Protein 4WK5 (pdb70)

Structure (mmCIF, N/CA/C/O backbone):
data_4WK5
#
_entry.id   4WK5
#
_cell.length_a   71.223
_cell.length_b   118.458
_cell.length_c   79.685
_cell.angle_alpha   90.000
_cell.angle_beta   90.000
_cell.angle_gamma   90.000
#
_symmetry.space_group_name_H-M   'C 2 2 21'
#
loop_
_entity.id
_entity.type
_entity.pdbx_description
1 polymer Geranyltranstransferase
2 water water
#
loop_
_atom_site.group_PDB
_atom_site.id
_atom_site.type_symbol
_atom_site.label_atom_id
_atom_site.label_alt_id
_atom_site.label_comp_id
_atom_site.label_asym_id
_atom_site.label_entity_id
_atom_site.label_seq_id
_atom_site.pdbx_PDB_ins_code
_atom_site.Cartn_x
_atom_site.Cartn_y
_atom_site.Cartn_z
_atom_site.occ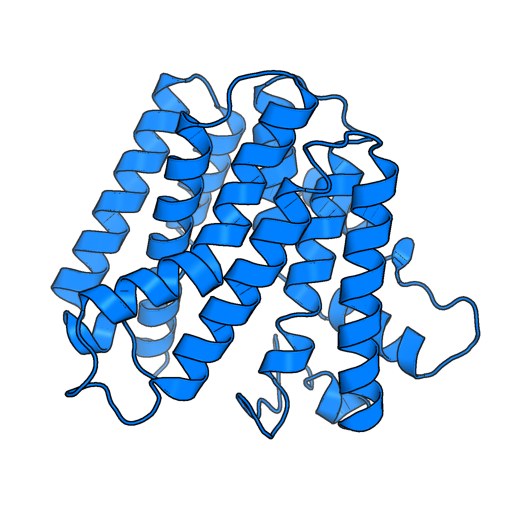upancy
_atom_site.B_iso_or_equiv
_atom_site.auth_seq_id
_atom_site.auth_comp_id
_atom_site.auth_asym_id
_atom_site.auth_atom_id
_atom_site.pdbx_PDB_model_num
ATOM 1 N N . SER A 1 22 ? 13.762 21.177 18.767 1.00 52.08 0 SER A N 1
ATOM 2 C CA . SER A 1 22 ? 12.872 20.188 18.171 1.00 51.22 0 SER A CA 1
ATOM 3 C C . SER A 1 22 ? 13.647 18.956 17.718 1.00 41.54 0 SER A C 1
ATOM 4 O O . SER A 1 22 ? 13.086 17.866 17.623 1.00 35.54 0 SER A O 1
ATOM 7 N N . MET A 1 23 ? 14.939 19.128 17.449 1.00 38.06 1 MET A N 1
ATOM 8 C CA . MET A 1 23 ? 15.787 17.995 17.087 1.00 38.63 1 MET A CA 1
ATOM 9 C C . MET A 1 23 ? 16.027 17.083 18.286 1.00 32.62 1 MET A C 1
ATOM 10 O O . MET A 1 23 ? 15.976 15.859 18.159 1.00 33.10 1 MET A O 1
ATOM 15 N N . LYS A 1 24 ? 16.296 17.683 19.446 1.00 30.82 2 LYS A N 1
ATOM 16 C CA . LYS A 1 24 ? 16.433 16.917 20.680 1.00 30.08 2 LYS A CA 1
ATOM 17 C C . LYS A 1 24 ? 15.145 16.162 20.970 1.00 26.50 2 LYS A C 1
ATOM 18 O O . LYS A 1 24 ? 15.178 15.013 21.422 1.00 26.39 2 LYS A O 1
ATOM 24 N N . LYS A 1 25 ? 14.007 16.804 20.717 1.00 23.95 3 LYS A N 1
ATOM 25 C CA . LYS A 1 25 ? 12.731 16.137 21.000 1.00 24.89 3 LYS A CA 1
ATOM 26 C C . LYS A 1 25 ? 12.529 14.952 20.061 1.00 25.72 3 LYS A C 1
ATOM 27 O O . LYS A 1 25 ? 12.035 13.896 20.471 1.00 22.47 3 LYS A O 1
ATOM 33 N N . GLU A 1 26 ? 12.921 15.109 18.800 1.00 25.91 4 GLU A N 1
ATOM 34 C CA . GLU A 1 26 ? 12.807 14.002 17.864 1.00 30.91 4 GLU A CA 1
ATOM 35 C C . GLU A 1 26 ? 13.674 12.824 18.326 1.00 27.66 4 GLU A C 1
ATOM 36 O O . GLU A 1 26 ? 13.251 11.676 18.235 1.00 25.27 4 GLU A O 1
ATOM 42 N N . THR A 1 27 ? 14.856 13.117 18.864 1.00 25.03 5 THR A N 1
ATOM 43 C CA . THR A 1 27 ? 15.729 12.080 19.408 1.00 24.23 5 THR A CA 1
ATOM 44 C C . THR A 1 27 ? 15.044 11.333 20.550 1.00 23.38 5 THR A C 1
ATOM 45 O O . THR A 1 27 ? 15.074 10.094 20.609 1.00 26.00 5 THR A O 1
ATOM 49 N N . ILE A 1 28 ? 14.386 12.089 21.423 1.00 21.51 6 ILE A N 1
ATOM 50 C CA . ILE A 1 28 ? 13.637 11.497 22.534 1.00 19.14 6 ILE A CA 1
ATOM 51 C C . ILE A 1 28 ? 12.484 10.632 22.013 1.00 20.34 6 ILE A C 1
ATOM 52 O O . ILE A 1 28 ? 12.307 9.500 22.465 1.00 20.00 6 ILE A O 1
ATOM 57 N N . GLU A 1 29 ? 11.710 11.143 21.061 1.00 20.85 7 GLU A N 1
ATOM 58 C CA . GLU A 1 29 ? 10.559 10.391 20.553 1.00 22.91 7 GLU A CA 1
ATOM 59 C C . GLU A 1 29 ? 10.978 9.100 19.863 1.00 23.56 7 GLU A C 1
ATOM 60 O O . GLU A 1 29 ? 10.314 8.063 19.997 1.00 21.46 7 GLU A O 1
ATOM 66 N N . ARG A 1 30 ? 12.065 9.177 19.102 1.00 22.68 8 ARG A N 1
ATOM 67 C CA . ARG A 1 30 ? 12.615 8.017 18.411 1.00 22.01 8 ARG A CA 1
ATOM 68 C C . ARG A 1 30 ? 13.019 6.923 19.387 1.00 22.53 8 ARG A C 1
ATOM 69 O O . ARG A 1 30 ? 12.654 5.751 19.223 1.00 22.30 8 ARG A O 1
ATOM 77 N N . ARG A 1 31 ? 13.777 7.301 20.411 1.00 20.45 9 ARG A N 1
ATOM 78 C CA . ARG A 1 31 ? 14.251 6.297 21.344 1.00 22.36 9 ARG A CA 1
ATOM 79 C C . ARG A 1 31 ? 13.103 5.725 22.178 1.00 22.89 9 ARG A C 1
ATOM 80 O O . ARG A 1 31 ? 13.043 4.514 22.404 1.00 22.73 9 ARG A O 1
ATOM 88 N N . ILE A 1 32 ? 12.182 6.574 22.630 1.00 20.00 10 ILE A N 1
ATOM 89 C CA . ILE A 1 32 ? 11.150 6.058 23.521 1.00 19.27 10 ILE A CA 1
ATOM 90 C C . ILE A 1 32 ? 10.188 5.130 22.744 1.00 21.28 10 ILE A C 1
ATOM 91 O O . ILE A 1 32 ? 9.706 4.143 23.304 1.00 20.11 10 ILE A O 1
ATOM 96 N N A GLU A 1 33 ? 9.937 5.406 21.467 0.55 19.44 11 GLU A N 1
ATOM 97 N N B GLU A 1 33 ? 9.934 5.415 21.467 0.45 19.37 11 GLU A N 1
ATOM 98 C CA A GLU A 1 33 ? 9.062 4.513 20.711 0.55 18.76 11 GLU A CA 1
ATOM 99 C CA B GLU A 1 33 ? 9.070 4.531 20.683 0.45 19.26 11 GLU A CA 1
ATOM 100 C C A GLU A 1 33 ? 9.731 3.169 20.431 0.55 21.94 11 GLU A C 1
ATOM 101 C C B GLU A 1 33 ? 9.734 3.173 20.468 0.45 21.79 11 GLU A C 1
ATOM 102 O O A GLU A 1 33 ? 9.054 2.144 20.329 0.55 23.66 11 GLU A O 1
ATOM 103 O O B GLU A 1 33 ? 9.060 2.142 20.464 0.45 23.35 11 GLU A O 1
ATOM 114 N N . GLU A 1 34 ? 11.053 3.173 20.304 1.00 20.39 12 GLU A N 1
ATOM 115 C CA . GLU A 1 34 ? 11.792 1.920 20.147 1.00 23.89 12 GLU A CA 1
ATOM 116 C C . GLU A 1 34 ? 11.602 1.026 21.370 1.00 22.50 12 GLU A C 1
ATOM 117 O O . GLU A 1 34 ? 11.408 -0.197 21.242 1.00 23.07 12 GLU A O 1
ATOM 123 N N . LEU A 1 35 ? 11.640 1.637 22.551 1.00 21.31 13 LEU A N 1
ATOM 124 C CA . LEU A 1 35 ? 11.569 0.876 23.801 1.00 22.10 13 LEU A CA 1
ATOM 125 C C . LEU A 1 35 ? 10.180 0.318 24.083 1.00 23.39 13 LEU A C 1
ATOM 126 O O . LEU A 1 35 ? 10.053 -0.732 24.724 1.00 26.25 13 LEU A O 1
ATOM 131 N N . VAL A 1 36 ? 9.133 1.001 23.631 1.00 19.21 14 VAL A N 1
ATOM 132 C CA . VAL A 1 36 ? 7.778 0.518 23.924 1.00 19.12 14 VAL A CA 1
ATOM 133 C C . VAL A 1 36 ? 7.081 -0.191 22.742 1.00 20.57 14 VAL A C 1
ATOM 134 O O . VAL A 1 36 ? 5.907 -0.585 22.850 1.00 19.14 14 VAL A O 1
ATOM 138 N N . LYS A 1 37 ? 7.789 -0.368 21.627 1.00 19.51 15 LYS A N 1
ATOM 139 C CA . LYS A 1 37 ? 7.301 -1.256 20.563 1.00 20.41 15 LYS A CA 1
ATOM 140 C C . LYS A 1 37 ? 7.063 -2.672 21.106 1.00 20.41 15 LYS A C 1
ATOM 141 O O . LYS A 1 37 ? 7.942 -3.270 21.741 1.00 21.49 15 LYS A O 1
ATOM 147 N N . PRO A 1 38 ? 5.854 -3.212 20.894 1.00 21.52 16 PRO A N 1
ATOM 148 C CA . PRO A 1 38 ? 5.547 -4.539 21.439 1.00 21.22 16 PRO A CA 1
ATOM 149 C C . PRO A 1 38 ? 6.480 -5.620 20.908 1.00 24.90 16 PRO A C 1
ATOM 150 O O . PRO A 1 38 ? 6.893 -5.567 19.746 1.00 25.07 16 PRO A O 1
ATOM 154 N N . HIS A 1 39 ? 6.815 -6.578 21.760 1.00 23.47 17 HIS A N 1
ATOM 155 C CA . HIS A 1 39 ? 7.673 -7.688 21.355 1.00 23.29 17 HIS A CA 1
ATOM 156 C C . HIS A 1 39 ? 7.009 -9.041 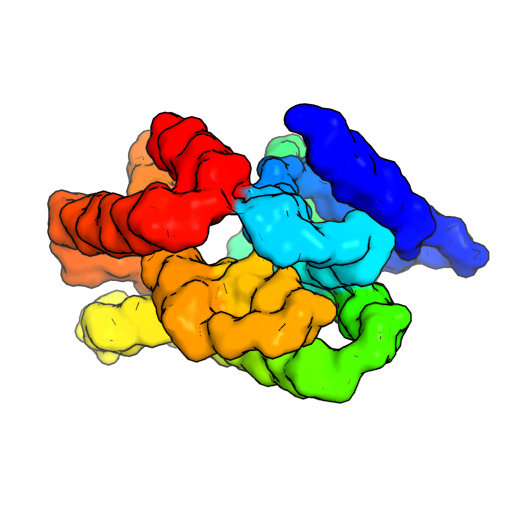21.555 1.00 24.41 17 HIS A C 1
ATOM 157 O O . HIS A 1 39 ? 7.439 -10.032 20.961 1.00 28.89 17 HIS A O 1
ATOM 164 N N . PHE A 1 40 ? 5.970 -9.085 22.381 1.00 21.57 18 PHE A N 1
ATOM 165 C CA . PHE A 1 40 ? 5.334 -10.340 22.750 1.00 24.86 18 PHE A CA 1
ATOM 166 C C . PHE A 1 40 ? 3.868 -10.383 22.384 1.00 26.90 18 PHE A C 1
ATOM 167 O O . PHE A 1 40 ? 3.135 -11.234 22.892 1.00 36.75 18 PHE A O 1
ATOM 175 N N . ASN A 1 41 ? 3.433 -9.454 21.539 1.00 25.35 19 ASN A N 1
ATOM 176 C CA . ASN A 1 41 ? 2.059 -9.469 21.053 1.00 42.97 19 ASN A CA 1
ATOM 177 C C . ASN A 1 41 ? 1.078 -9.412 22.219 1.00 38.98 19 ASN A C 1
ATOM 178 O O . ASN A 1 41 ? 0.130 -10.201 22.278 1.00 38.87 19 ASN A O 1
ATOM 183 N N . LEU A 1 42 ? 1.331 -8.523 23.175 1.00 19.18 20 LEU A N 1
ATOM 184 C CA . LEU A 1 42 ? 0.390 -8.353 24.277 1.00 14.86 20 LEU A CA 1
ATOM 185 C C . LEU A 1 42 ? -0.368 -7.059 24.167 1.00 17.16 20 LEU A C 1
ATOM 186 O O . LEU A 1 42 ? 0.198 -6.038 23.759 1.00 19.24 20 LEU A O 1
ATOM 191 N N . LEU A 1 43 ? -1.644 -7.086 24.547 1.00 20.34 21 LEU A N 1
ATOM 192 C CA . LEU A 1 43 ? -2.419 -5.855 24.635 1.00 19.59 21 LEU A CA 1
ATOM 193 C C . LEU A 1 43 ? -1.765 -4.877 25.586 1.00 18.90 21 LEU A C 1
ATOM 194 O O . LEU A 1 43 ? -1.797 -3.662 25.379 1.00 20.15 21 LEU A O 1
ATOM 199 N N . THR A 1 44 ? -1.168 -5.410 26.646 1.00 17.51 22 THR A N 1
ATOM 200 C CA . THR A 1 44 ? -0.571 -4.561 27.658 1.00 15.22 22 THR A CA 1
ATOM 201 C C . THR A 1 44 ? 0.602 -3.794 27.064 1.00 15.91 22 THR A C 1
ATOM 202 O O . THR A 1 44 ? 0.842 -2.637 27.425 1.00 15.86 22 THR A O 1
ATOM 206 N N . GLU A 1 45 ? 1.324 -4.434 26.146 1.00 15.99 23 GLU A N 1
ATOM 207 C CA . GLU A 1 45 ? 2.387 -3.747 25.428 1.00 17.68 23 GLU A CA 1
ATOM 208 C C . GLU A 1 45 ? 1.826 -2.660 24.532 1.00 16.10 23 GLU A C 1
ATOM 209 O O . GLU A 1 45 ? 2.391 -1.579 24.464 1.00 16.31 23 GLU A O 1
ATOM 215 N N . SER A 1 46 ? 0.733 -2.950 23.829 1.00 17.47 24 SER A N 1
ATOM 216 C CA . SER A 1 46 ? 0.086 -1.924 23.009 1.00 15.53 24 SER A CA 1
ATOM 217 C C . SER A 1 46 ? -0.381 -0.733 23.847 1.00 14.33 24 SER A C 1
ATOM 218 O O . SER A 1 46 ? -0.342 0.416 23.385 1.00 14.87 24 SER A O 1
ATOM 221 N N . ALA A 1 47 ? -0.812 -1.014 25.075 1.00 15.80 25 ALA A N 1
ATOM 222 C CA . ALA A 1 47 ? -1.266 0.034 25.983 1.00 16.31 25 ALA A CA 1
ATOM 223 C C . ALA A 1 47 ? -0.099 0.895 26.460 1.00 15.52 25 ALA A C 1
ATOM 224 O O . ALA A 1 47 ? -0.237 2.114 26.605 1.00 16.30 25 ALA A O 1
ATOM 226 N N . MET A 1 48 ? 1.046 0.259 26.706 1.00 15.04 26 MET A N 1
ATOM 227 C CA . MET A 1 48 ? 2.266 0.993 27.043 1.00 16.07 26 MET A CA 1
ATOM 228 C C . MET A 1 48 ? 2.634 1.937 25.907 1.00 16.10 26 MET A C 1
ATOM 229 O O . MET A 1 48 ? 2.953 3.129 26.135 1.00 15.87 26 MET A O 1
ATOM 234 N N . GLN A 1 49 ? 2.602 1.409 24.682 1.00 15.44 27 GLN A N 1
ATOM 235 C CA . GLN A 1 49 ? 2.941 2.223 23.519 1.00 16.58 27 GLN A CA 1
ATOM 236 C C . GLN A 1 49 ? 1.950 3.356 23.353 1.00 16.24 27 GLN A C 1
ATOM 237 O O . GLN A 1 49 ? 2.329 4.498 23.069 1.00 17.98 27 GLN A O 1
ATOM 243 N N . TYR A 1 50 ? 0.679 3.043 23.566 1.00 18.34 28 TYR A N 1
ATOM 244 C CA . TYR A 1 50 ? -0.384 4.033 23.431 1.00 19.06 28 TYR A CA 1
ATOM 245 C C . TYR A 1 50 ? -0.137 5.232 24.329 1.00 16.44 28 TYR A C 1
ATOM 246 O O . TYR A 1 50 ? -0.207 6.384 23.879 1.00 17.22 28 TYR A O 1
ATOM 255 N N . SER A 1 51 ? 0.145 4.973 25.602 1.00 16.24 29 SER A N 1
ATOM 256 C CA . SER A 1 51 ? 0.316 6.072 26.539 1.00 18.49 29 SER A CA 1
ATOM 257 C C . SER A 1 51 ? 1.539 6.922 26.217 1.00 20.07 29 SER A C 1
ATOM 258 O O . SER A 1 51 ? 1.531 8.133 26.439 1.00 22.22 29 SER A O 1
ATOM 261 N N . VAL A 1 52 ? 2.575 6.309 25.668 1.00 16.55 30 VAL A N 1
ATOM 262 C CA . VAL A 1 52 ? 3.724 7.069 25.189 1.00 20.22 30 VAL A CA 1
ATOM 263 C C . VAL A 1 52 ? 3.392 7.897 23.934 1.00 23.19 30 VAL A C 1
ATOM 264 O O . VAL A 1 52 ? 3.766 9.079 23.831 1.00 21.50 30 VAL A O 1
ATOM 268 N N . THR A 1 53 ? 2.680 7.288 22.988 1.00 18.12 31 THR A N 1
ATOM 269 C CA . THR A 1 53 ? 2.423 7.931 21.696 1.00 16.88 31 THR A CA 1
ATOM 270 C C . THR A 1 53 ? 1.417 9.067 21.850 1.00 18.74 31 THR A C 1
ATOM 271 O O . THR A 1 53 ? 1.434 10.034 21.078 1.00 22.40 31 THR A O 1
ATOM 275 N N . ALA A 1 54 ? 0.549 8.964 22.852 1.00 19.87 32 ALA A N 1
ATOM 276 C CA . ALA A 1 54 ? -0.443 10.021 23.101 1.00 21.56 32 ALA A CA 1
ATOM 277 C C . ALA A 1 54 ? 0.258 11.344 23.422 1.00 31.57 32 ALA A C 1
ATOM 278 O O . ALA A 1 54 ? -0.328 12.429 23.316 1.00 31.39 32 ALA A O 1
ATOM 280 N N . GLY A 1 55 ? 1.522 11.241 23.813 1.00 27.36 33 GLY A N 1
ATOM 281 C CA . GLY A 1 55 ? 2.435 12.355 23.678 1.00 39.86 33 GLY A CA 1
ATOM 282 C C . GLY A 1 55 ? 2.604 13.138 24.950 1.00 38.32 33 GLY A C 1
ATOM 283 O O . GLY A 1 55 ? 2.183 12.710 26.016 1.00 37.03 33 GLY A O 1
ATOM 284 N N . GLY A 1 56 ? 3.230 14.298 24.818 1.00 41.33 34 GLY A N 1
ATOM 285 C CA . GLY A 1 56 ? 3.516 15.159 25.944 1.00 35.33 34 GLY A CA 1
ATOM 286 C C . GLY A 1 56 ? 4.527 16.182 25.478 1.00 25.32 34 GLY A C 1
ATOM 287 O O . GLY A 1 56 ? 5.096 16.059 24.389 1.00 26.15 34 GLY A O 1
ATOM 288 N N . LYS A 1 57 ? 4.754 17.197 26.295 1.00 27.28 35 LYS A N 1
ATOM 289 C CA . LYS A 1 57 ? 5.688 18.248 25.931 1.00 25.69 35 LYS A CA 1
ATOM 290 C C . LYS A 1 57 ? 7.134 17.803 26.087 1.00 21.16 35 LYS A C 1
ATOM 291 O O . LYS A 1 57 ? 8.048 18.486 25.604 1.00 23.16 35 LYS A O 1
ATOM 297 N N . ARG A 1 58 ? 7.326 16.671 26.768 1.00 19.49 36 ARG A N 1
ATOM 298 C CA . ARG A 1 58 ? 8.651 16.090 27.014 1.00 18.69 36 ARG A CA 1
ATOM 299 C C . ARG A 1 58 ? 9.601 17.040 27.737 1.00 20.16 36 ARG A C 1
ATOM 300 O O . ARG A 1 58 ? 10.802 17.004 27.507 1.00 18.86 36 ARG A O 1
ATOM 308 N N . ILE A 1 59 ? 9.078 17.871 28.633 1.00 19.54 37 ILE A N 1
ATOM 309 C CA . ILE A 1 59 ? 9.927 18.852 29.315 1.00 20.48 37 ILE A CA 1
ATOM 310 C C . ILE A 1 59 ? 11.050 18.196 30.127 1.00 19.98 37 ILE A C 1
ATOM 311 O O . ILE A 1 59 ? 12.198 18.636 30.091 1.00 19.74 37 ILE A O 1
ATOM 316 N N . ARG A 1 60 ? 10.730 17.119 30.833 1.00 19.99 38 ARG A N 1
ATOM 317 C CA . ARG A 1 60 ? 11.731 16.487 31.690 1.00 18.82 38 ARG A CA 1
ATOM 318 C C . ARG A 1 60 ? 12.886 15.867 30.899 1.00 19.06 38 ARG A C 1
ATOM 319 O O . ARG A 1 60 ? 14.046 16.136 31.214 1.00 19.37 38 ARG A O 1
ATOM 327 N N . PRO A 1 61 ? 12.594 15.037 29.870 1.00 17.61 39 PRO A N 1
ATOM 328 C CA . PRO A 1 61 ? 13.759 14.493 29.157 1.00 18.22 39 PRO A CA 1
ATOM 329 C C . PRO A 1 61 ? 14.530 15.576 28.402 1.00 20.56 39 PRO A C 1
ATOM 330 O O . PRO A 1 61 ? 15.754 15.483 28.271 1.00 19.52 39 PRO A O 1
ATOM 334 N N . LEU A 1 62 ? 13.827 16.590 27.907 1.00 18.36 40 LEU A N 1
ATOM 335 C CA . LEU A 1 62 ? 14.519 17.703 27.259 1.00 22.81 40 LEU A CA 1
ATOM 336 C C . LEU A 1 62 ? 15.455 18.408 28.235 1.00 23.19 40 LEU A C 1
ATOM 337 O O . LEU A 1 62 ? 16.551 18.804 27.856 1.00 21.61 40 LEU A O 1
ATOM 342 N N . LEU A 1 63 ? 15.032 18.554 29.488 1.00 20.09 41 LEU A N 1
ATOM 343 C CA . LEU A 1 63 ? 15.884 19.160 30.506 1.00 20.12 41 LEU A CA 1
ATOM 344 C C . LEU A 1 63 ? 17.134 18.315 30.768 1.00 20.71 41 LEU A C 1
ATOM 345 O O . LEU A 1 63 ? 18.238 18.854 30.877 1.00 21.75 41 LEU A O 1
ATOM 350 N N . VAL A 1 64 ? 16.975 16.996 30.848 1.00 21.16 42 VAL A N 1
ATOM 351 C CA . VAL A 1 64 ? 18.135 16.119 30.991 1.00 20.32 42 VAL A CA 1
ATOM 352 C C . VAL A 1 64 ? 19.127 16.343 29.835 1.00 22.30 42 VAL A C 1
ATOM 353 O O . VAL A 1 64 ? 20.336 16.481 30.058 1.00 22.40 42 VAL A O 1
ATOM 357 N N . LEU A 1 65 ? 18.617 16.407 28.607 1.00 21.48 43 LEU A N 1
ATOM 358 C CA . LEU A 1 65 ? 19.493 16.609 27.459 1.00 22.10 43 LEU A CA 1
ATOM 359 C C . LEU A 1 65 ? 20.152 17.983 27.447 1.00 25.94 43 LEU A C 1
ATOM 360 O O . LEU A 1 65 ? 21.318 18.100 27.072 1.00 27.20 43 LEU A O 1
ATOM 365 N N . THR A 1 66 ? 19.426 19.026 27.842 1.00 24.30 44 THR A N 1
ATOM 366 C CA . THR A 1 66 ? 20.017 20.361 27.774 1.00 22.60 44 THR A CA 1
ATOM 367 C C . THR A 1 66 ? 21.049 20.562 28.881 1.00 21.88 44 THR A C 1
ATOM 368 O O . THR A 1 66 ? 22.108 21.138 28.638 1.00 27.07 44 THR A O 1
ATOM 372 N N . VAL A 1 67 ? 20.754 20.076 30.087 1.00 23.21 45 VAL A N 1
ATOM 373 C CA . VAL A 1 67 ? 21.706 20.195 31.187 1.00 23.35 45 VAL A CA 1
ATOM 374 C C . VAL A 1 67 ? 22.957 19.382 30.857 1.00 24.58 45 VAL A C 1
ATOM 375 O O . VAL A 1 67 ? 24.093 19.844 31.030 1.00 25.31 45 VAL A O 1
ATOM 379 N N . GLY A 1 68 ? 22.748 18.161 30.373 1.00 27.04 46 GLY A N 1
ATOM 380 C CA . GLY A 1 68 ? 23.863 17.314 29.994 1.00 28.13 46 GLY A CA 1
ATOM 381 C C . GLY A 1 68 ? 24.717 17.909 28.892 1.00 29.12 46 GLY A C 1
ATOM 382 O O . GLY A 1 68 ? 25.947 17.818 28.928 1.00 30.17 46 GLY A O 1
ATOM 383 N N . GLU A 1 69 ? 24.081 18.527 27.905 1.00 26.30 47 GLU A N 1
ATOM 384 C CA . GLU A 1 69 ? 24.848 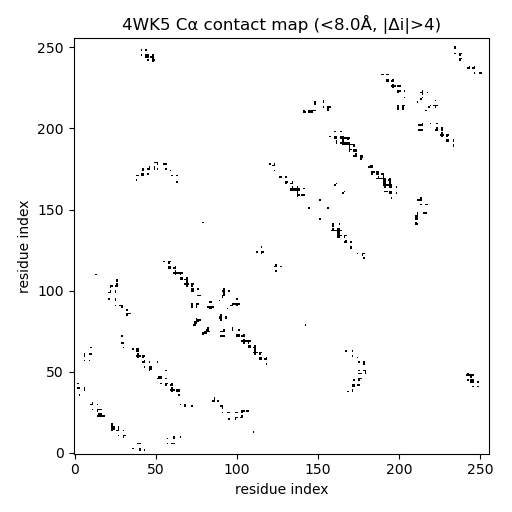19.139 26.829 1.00 29.00 47 GLU A CA 1
ATOM 385 C C . GLU A 1 69 ? 25.631 20.337 27.363 1.00 32.04 47 GLU A C 1
ATOM 386 O O . GLU A 1 69 ? 26.771 20.577 26.952 1.00 30.51 47 GLU A O 1
ATOM 392 N N . ASP A 1 70 ? 25.030 21.077 28.293 1.00 27.64 48 ASP A N 1
ATOM 393 C CA . ASP A 1 70 ? 25.699 22.236 28.881 1.00 30.27 48 ASP A CA 1
ATOM 394 C C . ASP A 1 70 ? 26.982 21.859 29.630 1.00 30.52 48 ASP A C 1
ATOM 395 O O . ASP A 1 70 ? 27.926 22.644 29.662 1.00 33.81 48 AS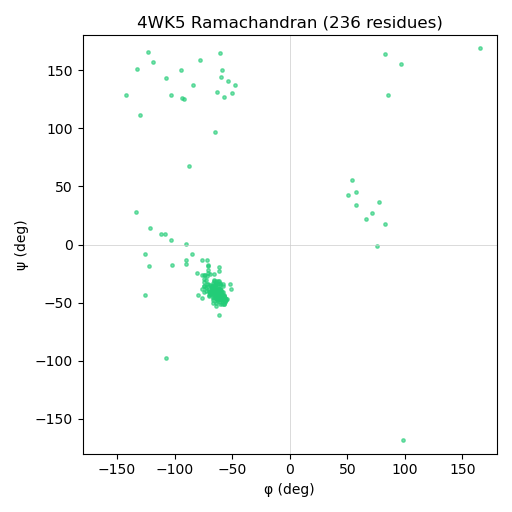P A O 1
ATOM 400 N N . ILE A 1 71 ? 27.036 20.668 30.223 1.00 27.25 49 ILE A N 1
ATOM 401 C CA . ILE A 1 71 ? 28.215 20.314 31.016 1.00 30.98 49 ILE A CA 1
ATOM 402 C C . ILE A 1 71 ? 29.086 19.253 30.340 1.00 34.41 49 ILE A C 1
ATOM 403 O O . ILE A 1 71 ? 30.018 18.725 30.949 1.00 33.83 49 ILE A O 1
ATOM 408 N N . GLY A 1 72 ? 28.778 18.952 29.082 1.00 36.48 50 GLY A N 1
ATOM 409 C CA . GLY A 1 72 ? 29.602 18.064 28.276 1.00 43.54 50 GLY A CA 1
ATOM 410 C C . GLY A 1 72 ? 29.457 16.580 28.544 1.00 42.99 50 GLY A C 1
ATOM 411 O O . GLY A 1 72 ? 30.434 15.833 28.485 1.00 45.03 50 GLY A O 1
ATOM 412 N N . VAL A 1 73 ? 28.239 16.136 28.831 1.00 33.13 51 VAL A N 1
ATOM 413 C CA . VAL A 1 73 ? 28.000 14.713 29.009 1.00 38.51 51 VAL A CA 1
ATOM 414 C C . VAL A 1 73 ? 27.782 14.050 27.653 1.00 42.20 51 VAL A C 1
ATOM 415 O O . VAL A 1 73 ? 27.103 14.591 26.774 1.00 36.97 51 VAL A O 1
ATOM 419 N N . GLU A 1 74 ? 28.404 12.887 27.500 1.00 50.40 52 GLU A N 1
ATOM 420 C CA . GLU A 1 74 ? 28.227 12.008 26.354 1.00 59.34 52 GLU A CA 1
ATOM 421 C C . GLU A 1 74 ? 26.750 11.757 26.073 1.00 58.50 52 GLU A C 1
ATOM 422 O O . GLU A 1 74 ? 26.000 11.396 26.978 1.00 57.03 52 GLU A O 1
ATOM 428 N N . GLU A 1 75 ? 26.346 11.934 24.819 1.00 54.91 53 GLU A N 1
ATOM 429 C CA . GLU A 1 75 ? 24.938 11.887 24.435 1.00 51.65 53 GLU A CA 1
ATOM 430 C C . GLU A 1 75 ? 24.217 10.572 24.770 1.00 47.23 53 GLU A C 1
ATOM 431 O O . GLU A 1 75 ? 23.074 10.599 25.222 1.00 37.80 53 GLU A O 1
ATOM 437 N N . GLU A 1 76 ? 24.884 9.436 24.568 1.00 44.14 54 GLU A N 1
ATOM 438 C CA . GLU A 1 76 ? 24.218 8.134 24.638 1.00 41.96 54 GLU A CA 1
ATOM 439 C C . GLU A 1 76 ? 23.672 7.801 26.024 1.00 43.91 54 GLU A C 1
ATOM 440 O O . GLU A 1 76 ? 22.504 7.426 26.164 1.00 39.37 54 GLU A O 1
ATOM 446 N N A ARG A 1 77 ? 24.502 7.937 27.051 0.49 44.43 55 ARG A N 1
ATOM 447 N N B ARG A 1 77 ? 24.522 7.930 27.039 0.51 44.47 55 ARG A N 1
ATOM 448 C CA A ARG A 1 77 ? 24.038 7.660 28.405 0.49 42.97 55 ARG A CA 1
ATOM 449 C CA B ARG A 1 77 ? 24.107 7.698 28.418 0.51 43.53 55 ARG A CA 1
ATOM 450 C C A ARG A 1 77 ? 23.085 8.753 28.883 0.49 38.19 55 ARG A C 1
ATOM 451 C C B ARG A 1 77 ? 23.072 8.736 28.842 0.51 38.29 55 ARG A C 1
ATOM 452 O O A ARG A 1 77 ? 22.262 8.525 29.768 0.49 33.99 55 ARG A O 1
ATOM 453 O O B ARG A 1 77 ? 22.186 8.453 29.646 0.51 34.21 55 ARG A O 1
ATOM 468 N N . LEU A 1 78 ? 23.192 9.937 28.291 1.00 33.83 56 LEU A N 1
ATOM 469 C CA . LEU A 1 78 ? 22.253 11.013 28.587 1.00 30.18 56 LEU A CA 1
ATOM 470 C C . LEU A 1 78 ? 20.864 10.648 28.041 1.00 26.17 56 LEU A C 1
ATOM 471 O O . LEU A 1 78 ? 19.843 10.839 28.713 1.00 25.51 56 LEU A O 1
ATOM 476 N N . VAL A 1 79 ? 20.832 10.121 26.819 1.00 24.88 57 VAL A N 1
ATOM 477 C CA . VAL A 1 79 ? 19.563 9.737 26.193 1.00 28.01 57 VAL A CA 1
ATOM 478 C C . VAL A 1 79 ? 18.855 8.666 27.020 1.00 27.31 57 VAL A C 1
ATOM 479 O O . VAL A 1 79 ? 17.643 8.744 27.233 1.00 24.61 57 VAL A O 1
ATOM 483 N N . ASP A 1 80 ? 19.619 7.688 27.507 1.00 29.76 58 ASP A N 1
ATOM 484 C CA . ASP A 1 80 ? 19.083 6.639 28.378 1.00 35.41 58 ASP A CA 1
ATOM 485 C C . ASP A 1 80 ? 18.386 7.192 29.615 1.00 26.89 58 ASP A C 1
ATOM 486 O O . ASP A 1 80 ? 17.268 6.767 29.940 1.00 27.04 58 ASP A O 1
ATOM 491 N N . VAL A 1 81 ? 19.044 8.136 30.291 1.00 25.31 59 VAL A N 1
ATOM 492 C CA . VAL A 1 81 ? 18.495 8.783 31.472 1.00 23.33 59 VAL A CA 1
ATOM 493 C C . VAL A 1 81 ? 17.252 9.579 31.099 1.00 22.43 59 VAL A C 1
ATOM 494 O O . VAL A 1 81 ? 16.232 9.496 31.790 1.00 19.16 59 VAL A O 1
ATOM 498 N N . ALA A 1 82 ? 17.337 10.354 30.012 1.00 19.40 60 ALA A N 1
ATOM 499 C CA . ALA A 1 82 ? 16.203 11.177 29.619 1.00 17.65 60 ALA A CA 1
ATOM 500 C C . ALA A 1 82 ? 14.968 10.328 29.331 1.00 19.95 60 ALA A C 1
ATOM 501 O O . ALA A 1 82 ? 13.885 10.642 29.804 1.00 19.30 60 ALA A O 1
ATOM 503 N N . VAL A 1 83 ? 15.130 9.256 28.562 1.00 21.15 61 VAL A N 1
ATOM 504 C CA . VAL A 1 83 ? 13.974 8.416 28.244 1.00 21.48 61 VAL A CA 1
ATOM 505 C C . VAL A 1 83 ? 13.456 7.692 29.480 1.00 21.45 61 VAL A C 1
ATOM 506 O O . VAL A 1 83 ? 12.241 7.564 29.650 1.00 20.20 61 VAL A O 1
ATOM 510 N N . ALA A 1 84 ? 14.355 7.261 30.367 1.00 19.14 62 ALA A N 1
ATOM 511 C CA . ALA A 1 84 ? 13.931 6.663 31.641 1.00 22.70 62 ALA A CA 1
ATOM 512 C C . ALA A 1 84 ? 13.034 7.609 32.430 1.00 18.93 62 ALA A C 1
ATOM 513 O O . ALA A 1 84 ? 11.984 7.206 32.939 1.00 18.31 62 ALA A O 1
ATOM 515 N N . VAL A 1 85 ? 13.436 8.878 32.519 1.00 16.78 63 VAL A N 1
ATOM 516 C CA . VAL A 1 85 ? 12.657 9.839 33.274 1.00 17.62 63 VAL A CA 1
ATOM 517 C C . VAL A 1 85 ? 11.281 9.996 32.627 1.00 16.64 63 VAL A C 1
ATOM 518 O O . VAL A 1 85 ? 10.256 10.074 33.312 1.00 17.95 63 VAL A O 1
ATOM 522 N N . GLU A 1 86 ? 11.243 10.009 31.303 1.00 17.82 64 GLU A N 1
ATOM 523 C CA . GLU A 1 86 ? 9.954 10.204 30.640 1.00 17.29 64 GLU A CA 1
ATOM 524 C C . GLU A 1 86 ? 9.076 8.955 30.750 1.00 15.57 64 GLU A C 1
ATOM 525 O O . GLU A 1 86 ? 7.852 9.076 30.895 1.00 17.01 64 GLU A O 1
ATOM 531 N N . LEU A 1 87 ? 9.672 7.764 30.681 1.00 17.34 65 LEU A N 1
ATOM 532 C CA . LEU A 1 87 ? 8.906 6.535 30.903 1.00 16.90 65 LEU A CA 1
ATOM 533 C C . LEU A 1 87 ? 8.291 6.524 32.303 1.00 16.74 65 LEU A C 1
ATOM 534 O O . LEU A 1 87 ? 7.128 6.148 32.489 1.00 17.19 65 LEU A O 1
ATOM 539 N N . PHE A 1 88 ? 9.071 6.947 33.291 1.00 15.72 66 PHE A N 1
ATOM 540 C CA . PHE A 1 88 ? 8.586 6.991 34.663 1.00 16.10 66 PHE A CA 1
ATOM 541 C C . PHE A 1 88 ? 7.433 7.978 34.794 1.00 16.21 66 PHE A C 1
ATOM 542 O O . PHE A 1 88 ? 6.411 7.674 35.434 1.00 15.87 66 PHE A O 1
ATOM 550 N N . HIS A 1 89 ? 7.602 9.157 34.190 1.00 15.67 67 HIS A N 1
ATOM 551 C CA . HIS A 1 89 ? 6.567 10.183 34.221 1.00 15.72 67 HIS A CA 1
ATOM 552 C C . HIS A 1 89 ? 5.282 9.664 33.557 1.00 16.03 67 HIS A C 1
ATOM 553 O O . HIS A 1 89 ? 4.180 9.844 34.094 1.00 15.90 67 HIS A O 1
ATOM 560 N N . THR A 1 90 ? 5.429 9.001 32.407 1.00 16.30 68 THR A N 1
ATOM 561 C CA . THR A 1 90 ? 4.271 8.450 31.696 1.00 15.94 68 THR A CA 1
ATOM 562 C C . THR A 1 90 ? 3.519 7.446 32.563 1.00 17.69 68 THR A C 1
ATOM 563 O O . THR A 1 90 ? 2.292 7.502 32.680 1.00 16.86 68 THR A O 1
ATOM 567 N N . ALA A 1 91 ? 4.272 6.541 33.187 1.00 15.85 69 ALA A N 1
ATOM 568 C CA . ALA A 1 91 ? 3.709 5.532 34.075 1.00 16.30 69 ALA A CA 1
ATOM 569 C C . ALA A 1 91 ? 2.927 6.160 35.225 1.00 16.58 69 ALA A C 1
ATOM 570 O O . ALA A 1 91 ? 1.833 5.705 35.575 1.00 15.69 69 ALA A O 1
ATOM 572 N N A SER A 1 92 ? 3.484 7.222 35.804 0.50 15.35 70 SER A N 1
ATOM 573 N N B SER A 1 92 ? 3.498 7.205 35.820 0.50 15.21 70 SER A N 1
ATOM 574 C CA A SER A 1 92 ? 2.826 7.898 36.916 0.50 17.31 70 SER A CA 1
ATOM 575 C CA B SER A 1 92 ? 2.829 7.920 36.901 0.50 16.66 70 SER A CA 1
ATOM 576 C C A SER A 1 92 ? 1.472 8.475 36.485 0.50 14.44 70 SER A C 1
ATOM 577 C C B SER A 1 92 ? 1.461 8.440 36.468 0.50 14.65 70 SER A C 1
ATOM 578 O O A SER A 1 92 ? 0.503 8.414 37.243 0.50 18.16 70 SER A O 1
ATOM 579 O O B SER A 1 92 ? 0.483 8.322 37.209 0.50 17.61 70 SER A O 1
ATOM 584 N N . LEU A 1 93 ? 1.403 8.999 35.263 1.00 15.27 71 LEU A N 1
ATOM 585 C CA . LEU A 1 93 ? 0.151 9.535 34.722 1.00 16.67 71 LEU A CA 1
ATOM 586 C C . LEU A 1 93 ? -0.868 8.433 34.451 1.00 14.66 71 LEU A C 1
ATOM 587 O O . LEU A 1 93 ? -2.058 8.613 34.698 1.00 17.89 71 LEU A O 1
ATOM 592 N N . VAL A 1 94 ? -0.406 7.288 33.949 1.00 15.64 72 VAL A N 1
ATOM 593 C CA . VAL A 1 94 ? -1.290 6.142 33.733 1.00 17.38 72 VAL A CA 1
ATOM 594 C C . VAL A 1 94 ? -1.994 5.725 35.030 1.00 18.14 72 VAL A C 1
ATOM 595 O O . VAL A 1 94 ? -3.210 5.550 35.062 1.00 16.05 72 VAL A O 1
ATOM 599 N N . HIS A 1 95 ? -1.238 5.594 36.113 1.00 17.29 73 HIS A N 1
ATOM 600 C CA . HIS A 1 95 ? -1.846 5.231 37.390 1.00 15.32 73 HIS A CA 1
ATOM 601 C C . HIS A 1 95 ? -2.693 6.364 37.974 1.00 14.15 73 HIS A C 1
ATOM 602 O O . HIS A 1 95 ? -3.788 6.118 38.501 1.00 16.91 73 HIS A O 1
ATOM 609 N N . ASP A 1 96 ? -2.211 7.595 37.858 1.00 17.83 74 ASP A N 1
ATOM 610 C CA . ASP A 1 96 ? -2.950 8.720 38.423 1.00 19.72 74 ASP A CA 1
ATOM 611 C C . ASP A 1 96 ? -4.304 8.915 37.750 1.00 18.97 74 ASP A C 1
ATOM 612 O O . ASP A 1 96 ? -5.253 9.344 38.394 1.00 22.70 74 ASP A O 1
ATOM 617 N N . ASP A 1 97 ? -4.401 8.611 36.457 1.00 17.53 75 ASP A N 1
ATOM 618 C CA . ASP A 1 97 ? -5.676 8.758 35.752 1.00 19.54 75 ASP A CA 1
ATOM 619 C C . ASP A 1 97 ? -6.731 7.739 36.140 1.00 20.87 75 ASP A C 1
ATOM 620 O O . ASP A 1 97 ? -7.895 7.930 35.828 1.00 21.37 75 ASP A O 1
ATOM 625 N N . LEU A 1 98 ? -6.327 6.638 36.768 1.00 19.27 76 LEU A N 1
ATOM 626 C CA . LEU A 1 98 ? -7.251 5.533 37.015 1.00 20.66 76 LEU A CA 1
ATOM 627 C C . LEU A 1 98 ? -8.450 5.969 37.855 1.00 22.78 76 LEU A C 1
ATOM 628 O O . LEU A 1 98 ? -8.356 6.897 38.652 1.00 21.96 76 LEU A O 1
ATOM 633 N N . PRO A 1 99 ? -9.603 5.316 37.646 1.00 20.91 77 PRO A N 1
ATOM 634 C CA . PRO A 1 99 ? -10.834 5.695 38.367 1.00 21.95 77 PRO A CA 1
ATOM 635 C C . PRO A 1 99 ? -10.714 5.813 39.896 1.00 22.38 77 PRO A C 1
ATOM 636 O O . PRO A 1 99 ? -11.317 6.733 40.440 1.00 24.94 77 PRO A O 1
ATOM 640 N N . PRO A 1 100 ? -9.944 4.935 40.572 1.00 20.72 78 PRO A N 1
ATOM 641 C CA . PRO A 1 100 ? -9.825 5.131 42.025 1.00 25.78 78 PRO A CA 1
ATOM 642 C C . PRO A 1 100 ? -8.984 6.340 42.442 1.00 26.34 78 PRO A C 1
ATOM 643 O O . PRO A 1 100 ? -9.012 6.698 43.626 1.00 26.95 78 PRO A O 1
ATOM 647 N N . ILE A 1 101 ? -8.227 6.926 41.517 1.00 23.64 79 ILE A N 1
ATOM 648 C CA . ILE A 1 101 ? -7.403 8.093 41.834 1.00 21.61 79 ILE A CA 1
ATOM 649 C C . ILE A 1 101 ? -8.023 9.344 41.199 1.00 27.61 79 ILE A C 1
ATOM 650 O O . ILE A 1 101 ? -8.959 9.900 41.782 1.00 28.55 79 ILE A O 1
ATOM 655 N N . ASP A 1 102 ? -7.561 9.794 40.027 1.00 22.04 80 ASP A N 1
ATOM 656 C CA . ASP A 1 102 ? -8.124 11.031 39.456 1.00 25.95 80 ASP A CA 1
ATOM 657 C C . ASP A 1 102 ? -9.329 10.793 38.543 1.00 28.73 80 ASP A C 1
ATOM 658 O O . ASP A 1 1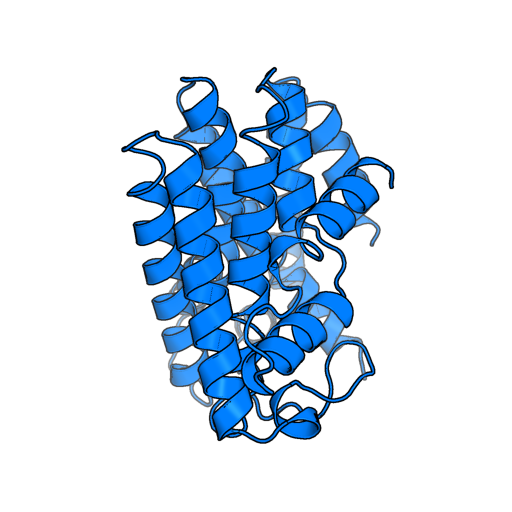02 ? -10.070 11.735 38.235 1.00 30.36 80 ASP A O 1
ATOM 663 N N . ASN A 1 103 ? -9.513 9.554 38.088 1.00 25.06 81 ASN A N 1
ATOM 664 C CA . ASN A 1 103 ? -10.656 9.194 37.243 1.00 26.18 81 ASN A CA 1
ATOM 665 C C . ASN A 1 103 ? -10.789 10.087 36.000 1.00 25.10 81 ASN A C 1
ATOM 666 O O . ASN A 1 103 ? -11.831 10.708 35.767 1.00 26.98 81 ASN A O 1
ATOM 671 N N . ALA A 1 104 ? -9.720 10.158 35.216 1.00 24.03 82 ALA A N 1
ATOM 672 C CA . ALA A 1 104 ? -9.706 10.970 34.007 1.00 24.28 82 ALA A CA 1
ATOM 673 C C . ALA A 1 104 ? -10.096 10.132 32.796 1.00 20.96 82 ALA A C 1
ATOM 674 O O . ALA A 1 104 ? -9.507 9.081 32.549 1.00 22.85 82 ALA A O 1
ATOM 676 N N . ASP A 1 105 ? -11.095 10.591 32.049 1.00 21.71 83 ASP A N 1
ATOM 677 C CA . ASP A 1 105 ? -11.513 9.880 30.843 1.00 20.25 83 ASP A CA 1
ATOM 678 C C . ASP A 1 105 ? -10.593 10.220 29.684 1.00 23.28 83 ASP A C 1
ATOM 679 O O . ASP A 1 105 ? -10.484 9.463 28.709 1.00 25.57 83 ASP A O 1
ATOM 684 N N . PHE A 1 106 ? -9.965 11.387 29.763 1.00 23.11 84 PHE A N 1
ATOM 685 C CA . PHE A 1 106 ? -9.109 11.849 28.676 1.00 22.65 84 PHE A CA 1
ATOM 686 C C . PHE A 1 106 ? -7.767 12.356 29.172 1.00 25.78 84 PHE A C 1
ATOM 687 O O . PHE A 1 106 ? -7.648 12.848 30.294 1.00 26.16 84 PHE A O 1
ATOM 695 N N . ARG A 1 107 ? -6.759 12.220 28.320 1.00 25.53 85 ARG A N 1
ATOM 696 C CA . ARG A 1 107 ? -5.463 12.839 28.559 1.00 25.09 85 ARG A CA 1
ATOM 697 C C . ARG A 1 107 ? -4.936 13.326 27.216 1.00 21.26 85 ARG A C 1
ATOM 698 O O . ARG A 1 107 ? -4.920 12.567 26.249 1.00 27.25 85 ARG A O 1
ATOM 706 N N . ARG A 1 108 ? -4.530 14.594 27.163 1.00 30.98 86 ARG A N 1
ATOM 707 C CA . ARG A 1 108 ? -4.086 15.226 25.920 1.00 34.12 86 ARG A CA 1
ATOM 708 C C . ARG A 1 108 ? -5.093 15.023 24.785 1.00 33.83 86 ARG A C 1
ATOM 709 O O . ARG A 1 108 ? -4.716 14.722 23.647 1.00 28.83 86 ARG A O 1
ATOM 717 N N . GLY A 1 109 ? -6.374 15.164 25.109 1.00 25.92 87 GLY A N 1
ATOM 718 C CA . GLY A 1 109 ? -7.426 15.102 24.110 1.00 25.74 87 GLY A CA 1
ATOM 719 C C . GLY A 1 109 ? -7.779 13.716 23.607 1.00 23.03 87 GLY A C 1
ATOM 720 O O . GLY A 1 109 ? -8.682 13.571 22.777 1.00 25.02 87 GLY A O 1
ATOM 721 N N . LYS A 1 110 ? -7.083 12.702 24.113 1.00 22.98 88 LYS A N 1
ATOM 722 C CA . LYS A 1 110 ? -7.341 11.317 23.716 1.00 21.75 88 LYS A CA 1
ATOM 723 C C . LYS A 1 110 ? -7.767 10.500 24.932 1.00 20.45 88 LYS A C 1
ATOM 724 O O . LYS A 1 110 ? -7.460 10.875 26.054 1.00 21.77 88 LYS A O 1
ATOM 730 N N . PRO A 1 111 ? -8.480 9.378 24.711 1.00 21.72 89 PRO A N 1
ATOM 731 C CA . PRO A 1 111 ? -8.901 8.588 25.876 1.00 19.74 89 PRO A CA 1
ATOM 732 C C . PRO A 1 111 ? -7.730 8.229 26.764 1.00 18.31 89 PRO A C 1
ATOM 733 O O . PRO A 1 111 ? -6.636 7.929 26.274 1.00 22.27 89 PRO A O 1
ATOM 737 N N . SER A 1 112 ? -7.952 8.281 28.070 1.00 18.09 90 SER A N 1
ATOM 738 C CA . SER A 1 112 ? -6.943 7.830 29.008 1.00 19.43 90 SER A CA 1
ATOM 739 C C . SER A 1 112 ? -6.654 6.349 28.756 1.00 19.14 90 SER A C 1
ATOM 740 O O . SER A 1 112 ? -7.419 5.679 28.061 1.00 18.34 90 SER A O 1
ATOM 743 N N . CYS A 1 113 ? -5.552 5.844 29.301 1.00 19.91 91 CYS A N 1
ATOM 744 C CA . CYS A 1 113 ? -5.143 4.469 29.023 1.00 19.45 91 CYS A CA 1
ATOM 745 C C . CYS A 1 113 ? -6.236 3.480 29.459 1.00 18.46 91 CYS A C 1
ATOM 746 O O . CYS A 1 113 ? -6.551 2.547 28.721 1.00 19.44 91 CYS A O 1
ATOM 749 N N . HIS A 1 114 ? -6.833 3.682 30.637 1.00 18.63 92 HIS A N 1
ATOM 750 C CA . HIS A 1 114 ? -7.856 2.737 31.087 1.00 20.73 92 HIS A CA 1
ATOM 751 C C . HIS A 1 114 ? -9.153 2.845 30.290 1.00 23.59 92 HIS A C 1
ATOM 752 O O . HIS A 1 114 ? -9.903 1.870 30.192 1.00 21.68 92 HIS A O 1
ATOM 759 N N . ARG A 1 115 ? -9.417 4.004 29.700 1.00 20.34 93 ARG A N 1
ATOM 760 C CA . ARG A 1 115 ? -10.589 4.116 28.838 1.00 18.09 93 ARG A CA 1
ATOM 761 C C . ARG A 1 115 ? -10.319 3.359 27.540 1.00 18.64 93 ARG A C 1
ATOM 762 O O . ARG A 1 115 ? -11.211 2.701 26.992 1.00 23.85 93 ARG A O 1
ATOM 770 N N . ALA A 1 116 ? -9.078 3.424 27.062 1.00 20.21 94 ALA A N 1
ATOM 771 C CA . ALA A 1 116 ? -8.720 2.777 25.804 1.00 21.97 94 ALA A CA 1
ATOM 772 C C . ALA A 1 116 ? -8.621 1.260 25.939 1.00 26.43 94 ALA A C 1
ATOM 773 O O . ALA A 1 116 ? -8.989 0.550 25.012 1.00 24.77 94 ALA A O 1
ATOM 775 N N . TYR A 1 117 ? -8.135 0.782 27.090 1.00 20.18 95 TYR A N 1
ATOM 776 C CA . TYR A 1 117 ? -7.780 -0.632 27.305 1.00 19.92 95 TYR A CA 1
ATOM 777 C C . TYR A 1 117 ? -8.427 -1.325 28.516 1.00 20.09 95 TYR A C 1
ATOM 778 O O . TYR A 1 117 ? -8.281 -2.539 28.693 1.00 25.40 95 TYR A O 1
ATOM 787 N N . GLY A 1 118 ? -9.107 -0.566 29.366 1.00 22.65 96 GLY A N 1
ATOM 788 C CA . GLY A 1 118 ? -9.650 -1.138 30.587 1.00 22.15 96 GLY A CA 1
ATOM 789 C C . GLY A 1 118 ? -8.710 -0.898 31.749 1.00 18.12 96 GLY A C 1
ATOM 790 O O . GLY A 1 118 ? -7.509 -0.724 31.534 1.00 19.20 96 GLY A O 1
ATOM 791 N N . GLU A 1 119 ? -9.246 -0.894 32.971 1.00 21.45 97 GLU A N 1
ATOM 792 C CA . GLU A 1 119 ? -8.437 -0.613 34.159 1.00 19.75 97 GLU A CA 1
ATOM 793 C C . GLU A 1 119 ? -7.342 -1.634 34.428 1.00 19.39 97 GLU A C 1
ATOM 794 O O . GLU A 1 119 ? -6.256 -1.260 34.861 1.00 19.86 97 GLU A O 1
ATOM 800 N N . GLY A 1 120 ? -7.636 -2.919 34.216 1.00 18.01 98 GLY A N 1
ATOM 801 C CA . GLY A 1 120 ? -6.672 -3.974 34.500 1.00 18.00 98 GLY A CA 1
ATOM 802 C C . GLY A 1 120 ? -5.441 -3.864 33.618 1.00 17.95 98 GLY A C 1
ATOM 803 O O . GLY A 1 120 ? -4.295 -3.860 34.095 1.00 17.90 98 GLY A O 1
ATOM 804 N N . ILE A 1 121 ? -5.677 -3.795 32.316 1.00 15.56 99 ILE A N 1
ATOM 805 C CA . ILE A 1 121 ? -4.565 -3.668 31.371 1.00 14.29 99 ILE A CA 1
ATOM 806 C C . ILE A 1 121 ? -3.799 -2.363 31.622 1.00 14.11 99 ILE A C 1
ATOM 807 O O . ILE A 1 121 ? -2.567 -2.342 31.575 1.00 15.62 99 ILE A O 1
ATOM 812 N N . ALA A 1 122 ? -4.526 -1.283 31.889 1.00 15.66 100 ALA A N 1
ATOM 813 C CA . ALA A 1 122 ? -3.862 0.012 32.135 1.00 17.54 100 ALA A CA 1
ATOM 814 C C . ALA A 1 122 ? -2.979 -0.022 33.388 1.00 15.59 100 ALA A C 1
ATOM 815 O O . ALA A 1 122 ? -1.860 0.502 33.380 1.00 16.62 100 ALA A O 1
ATOM 817 N N . LEU A 1 123 ? -3.469 -0.654 34.459 1.00 15.12 101 LEU A N 1
ATOM 818 C CA . LEU A 1 123 ? -2.693 -0.818 35.675 1.00 17.71 101 LEU A CA 1
ATOM 819 C C . LEU A 1 123 ? -1.375 -1.520 35.397 1.00 16.21 101 LEU A C 1
ATOM 820 O O . LEU A 1 123 ? -0.290 -1.085 35.814 1.00 15.47 101 LEU A O 1
ATOM 825 N N . LEU A 1 124 ? -1.475 -2.625 34.669 1.00 15.29 102 LEU A N 1
ATOM 826 C CA . LEU A 1 124 ? -0.292 -3.393 34.311 1.00 15.17 102 LEU A CA 1
ATOM 827 C C . LEU A 1 124 ? 0.632 -2.607 33.382 1.00 14.41 102 LEU A C 1
ATOM 828 O O . LEU A 1 124 ? 1.851 -2.710 33.505 1.00 14.25 102 LEU A O 1
ATOM 833 N N . ALA A 1 125 ? 0.061 -1.837 32.450 1.00 14.29 103 ALA A N 1
ATOM 834 C CA . ALA A 1 125 ? 0.885 -1.037 31.537 1.00 14.45 103 ALA A CA 1
ATOM 835 C C . ALA A 1 125 ? 1.700 -0.010 32.306 1.00 16.43 103 ALA A C 1
ATOM 836 O O . ALA A 1 125 ? 2.879 0.210 31.994 1.00 15.88 103 ALA A O 1
ATOM 838 N N . GLY A 1 126 ? 1.077 0.588 33.329 1.00 15.20 104 GLY A N 1
ATOM 839 C CA . GLY A 1 126 ? 1.776 1.506 34.219 1.00 15.42 104 GLY A CA 1
ATOM 840 C C . GLY A 1 126 ? 2.933 0.812 34.919 1.00 16.28 104 GLY A C 1
ATOM 841 O O . GLY A 1 126 ? 4.040 1.354 34.977 1.00 15.61 104 GLY A O 1
ATOM 842 N N . ASP A 1 127 ? 2.685 -0.380 35.464 1.00 14.84 105 ASP A N 1
ATOM 843 C CA . ASP A 1 127 ? 3.771 -1.137 36.080 1.00 13.26 105 ASP A CA 1
ATOM 844 C C . ASP A 1 127 ? 4.895 -1.421 35.079 1.00 17.27 105 ASP A C 1
ATOM 845 O O . ASP A 1 127 ? 6.079 -1.285 35.407 1.00 16.24 105 ASP A O 1
ATOM 850 N N . GLY A 1 128 ? 4.526 -1.831 33.866 1.00 14.44 106 GLY A N 1
ATOM 851 C CA . GLY A 1 128 ? 5.517 -2.151 32.851 1.00 13.72 106 GLY A CA 1
ATOM 852 C C . GLY A 1 128 ? 6.372 -0.947 32.502 1.00 15.46 106 GLY A C 1
ATOM 853 O O . GLY A 1 128 ? 7.595 -1.070 32.347 1.00 16.39 106 GLY A O 1
ATOM 854 N N . LEU A 1 129 ? 5.726 0.215 32.393 1.00 15.50 107 LEU A N 1
ATOM 855 C CA . LEU A 1 129 ? 6.449 1.460 32.079 1.00 14.82 107 LEU A CA 1
ATOM 856 C C . LEU A 1 129 ? 7.428 1.831 33.202 1.00 14.43 107 LEU A C 1
ATOM 857 O O . LEU A 1 129 ? 8.562 2.252 32.925 1.00 15.99 107 LEU A O 1
ATOM 862 N N . PHE A 1 130 ? 7.010 1.640 34.453 1.00 15.74 108 PHE A N 1
ATOM 863 C CA . PHE A 1 130 ? 7.927 1.860 35.585 1.00 16.47 108 PHE A CA 1
ATOM 864 C C . PHE A 1 130 ? 9.149 0.959 35.454 1.00 14.54 108 PHE A C 1
ATOM 865 O O . PHE A 1 130 ? 10.295 1.392 35.616 1.00 15.71 108 PHE A O 1
ATOM 873 N N . PHE A 1 131 ? 8.912 -0.309 35.159 1.00 14.80 109 PHE A N 1
ATOM 874 C CA . PHE A 1 131 ? 10.018 -1.269 35.148 1.00 13.89 109 PHE A CA 1
ATOM 875 C C . PHE A 1 131 ? 10.934 -1.016 33.951 1.00 15.61 109 PHE A C 1
ATOM 876 O O . PHE A 1 131 ? 12.145 -1.194 34.049 1.00 16.82 109 PHE A O 1
ATOM 884 N N . LEU A 1 132 ? 10.362 -0.583 32.832 1.00 14.97 110 LEU A N 1
ATOM 885 C CA . LEU A 1 132 ? 11.175 -0.193 31.673 1.00 18.23 110 LEU A CA 1
ATOM 886 C C . LEU A 1 132 ? 12.077 0.993 32.029 1.00 15.03 110 LEU A C 1
ATOM 887 O O . LEU A 1 132 ? 13.238 1.050 31.609 1.00 19.09 110 LEU A O 1
ATOM 892 N N . ALA A 1 133 ? 11.538 1.931 32.806 1.00 16.35 111 ALA A N 1
ATOM 893 C CA . ALA A 1 133 ? 12.314 3.091 33.261 1.00 15.32 111 ALA A CA 1
ATOM 894 C C . ALA A 1 133 ? 13.517 2.640 34.089 1.00 17.85 111 ALA A C 1
ATOM 895 O O . ALA A 1 133 ? 14.643 3.056 33.832 1.00 17.30 111 ALA A O 1
ATOM 897 N N . PHE A 1 134 ? 13.276 1.792 35.087 1.00 14.69 112 PHE A N 1
ATOM 898 C CA . PHE A 1 134 ? 14.376 1.271 35.901 1.00 16.11 112 PHE A CA 1
ATOM 899 C C . PHE A 1 134 ? 15.391 0.510 35.033 1.00 16.42 112 PHE A C 1
ATOM 900 O O . PHE A 1 134 ? 16.611 0.655 35.217 1.00 15.96 112 PHE A O 1
ATOM 908 N N . SER A 1 135 ? 14.893 -0.271 34.076 1.00 17.58 113 SER A N 1
ATOM 909 C CA . SER A 1 135 ? 15.783 -1.012 33.171 1.00 16.62 113 SER A CA 1
ATOM 910 C C . SER A 1 135 ? 16.711 -0.082 32.404 1.00 21.28 113 SER A C 1
ATOM 911 O O . SER A 1 135 ? 17.890 -0.395 32.223 1.00 21.36 113 SER A O 1
ATOM 914 N N . GLN A 1 136 ? 16.181 1.049 31.949 1.00 19.09 114 GLN A N 1
ATOM 915 C CA . GLN A 1 136 ? 17.004 2.003 31.191 1.00 21.82 114 GLN A CA 1
ATOM 916 C C . GLN A 1 136 ? 18.042 2.694 32.075 1.00 21.75 114 GLN A C 1
ATOM 917 O O . GLN A 1 136 ? 19.188 2.899 31.661 1.00 23.31 114 GLN A O 1
ATOM 923 N N . ILE A 1 137 ? 17.654 3.063 33.292 1.00 15.56 115 ILE A N 1
ATOM 924 C CA . ILE A 1 137 ? 18.644 3.612 34.212 1.00 15.22 115 ILE A CA 1
ATOM 925 C C . ILE A 1 137 ? 19.744 2.580 34.512 1.00 18.15 115 ILE A C 1
ATOM 926 O O . ILE A 1 137 ? 20.923 2.930 34.623 1.00 20.56 115 ILE A O 1
ATOM 931 N N . ALA A 1 138 ? 19.361 1.313 34.658 1.00 18.23 116 ALA A N 1
ATOM 932 C CA . ALA A 1 138 ? 20.342 0.275 34.976 1.00 21.26 116 ALA A CA 1
ATOM 933 C C . ALA A 1 138 ? 21.396 0.142 33.875 1.00 22.54 116 ALA A C 1
ATOM 934 O O . ALA A 1 138 ? 22.543 -0.193 34.153 1.00 26.68 116 ALA A O 1
ATOM 936 N N . LYS A 1 139 ? 21.001 0.412 32.635 1.00 26.08 117 LYS A N 1
ATOM 937 C CA . LYS A 1 139 ? 21.926 0.363 31.490 1.00 30.50 117 LYS A CA 1
ATOM 938 C C . LYS A 1 139 ? 23.090 1.337 31.577 1.00 31.41 117 LYS A C 1
ATOM 939 O O . LYS A 1 139 ? 24.117 1.144 30.917 1.00 33.28 117 LYS A O 1
ATOM 945 N N . VAL A 1 140 ? 22.926 2.402 32.352 1.00 27.64 118 VAL A N 1
ATOM 946 C CA . VAL A 1 140 ? 23.926 3.460 32.400 1.00 33.26 118 VAL A CA 1
ATOM 947 C C . VAL A 1 140 ? 25.170 3.020 33.172 1.00 40.59 118 VAL A C 1
ATOM 948 O O . VAL A 1 140 ? 26.272 3.524 32.931 1.00 53.84 118 VAL A O 1
ATOM 952 N N . ARG A 1 141 ? 24.988 2.073 34.088 1.00 29.59 119 ARG A N 1
ATOM 953 C CA . ARG A 1 141 ? 26.101 1.442 34.807 1.00 33.60 119 ARG A CA 1
ATOM 954 C C . ARG A 1 141 ? 26.850 2.436 35.699 1.00 49.47 119 ARG A C 1
ATOM 955 O O . ARG A 1 141 ? 28.066 2.603 35.593 1.00 47.90 119 ARG A O 1
ATOM 957 N N A GLU A 1 142 ? 26.101 3.069 36.597 0.47 47.75 120 GLU A N 1
ATOM 958 N N B GLU A 1 142 ? 26.100 3.128 36.551 0.53 47.74 120 GLU A N 1
ATOM 959 C CA A GLU A 1 142 ? 26.643 4.031 37.550 0.47 49.94 120 GLU A CA 1
ATOM 960 C CA B G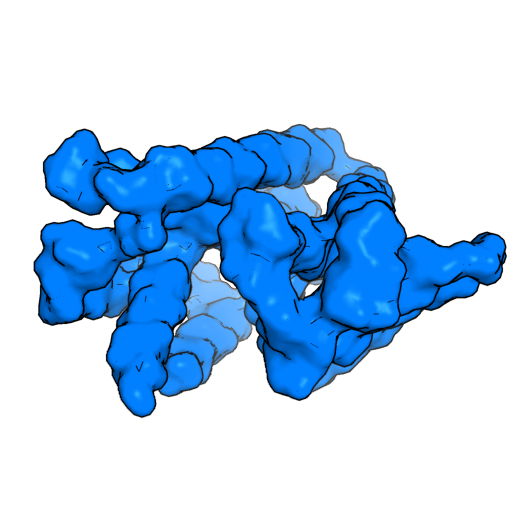LU A 1 142 ? 26.671 4.019 37.559 0.53 50.07 120 GLU A CA 1
ATOM 961 C C A GLU A 1 142 ? 25.866 3.897 38.857 0.47 47.57 120 GLU A C 1
ATOM 962 C C B GLU A 1 142 ? 25.861 3.864 38.839 0.53 47.59 120 GLU A C 1
ATOM 963 O O A GLU A 1 142 ? 24.772 4.440 38.974 0.47 44.89 120 GLU A O 1
ATOM 964 O O B GLU A 1 142 ? 24.740 4.358 38.923 0.53 44.77 120 GLU A O 1
ATOM 975 N N . PRO A 1 143 ? 26.424 3.162 39.837 1.00 46.12 121 PRO A N 1
ATOM 976 C CA . PRO A 1 143 ? 25.724 2.773 41.076 1.00 39.61 121 PRO A CA 1
ATOM 977 C C . PRO A 1 143 ? 24.993 3.902 41.791 1.00 33.48 121 PRO A C 1
ATOM 978 O O . PRO A 1 143 ? 23.848 3.717 42.262 1.00 28.34 121 PRO A O 1
ATOM 982 N N . LYS A 1 144 ? 25.648 5.057 41.888 1.00 29.41 122 LYS A N 1
ATOM 983 C CA . LYS A 1 144 ? 25.015 6.176 42.551 1.00 26.85 122 LYS A CA 1
ATOM 984 C C . LYS A 1 144 ? 23.777 6.607 41.769 1.00 21.54 122 LYS A C 1
ATOM 985 O O . LYS A 1 144 ? 22.804 7.059 42.374 1.00 26.59 122 LYS A O 1
ATOM 991 N N . LEU A 1 145 ? 23.792 6.447 40.445 1.00 22.54 123 LEU A N 1
ATOM 992 C CA . LEU A 1 145 ? 22.626 6.847 39.648 1.00 22.87 123 LEU A CA 1
ATOM 993 C C . LEU A 1 145 ? 21.410 5.956 39.931 1.00 23.55 123 LEU A C 1
ATOM 994 O O . LEU A 1 145 ? 20.282 6.453 40.063 1.00 20.95 123 LEU A O 1
ATOM 999 N N A PHE A 1 146 ? 21.618 4.647 40.028 0.44 22.86 124 PHE A N 1
ATOM 1000 N N B PHE A 1 146 ? 21.659 4.646 40.018 0.56 22.06 124 PHE A N 1
ATOM 1001 C CA A PHE A 1 146 ? 20.496 3.746 40.274 0.44 21.03 124 PHE A CA 1
ATOM 1002 C CA B PHE A 1 146 ? 20.620 3.667 40.347 0.56 22.89 124 PHE A CA 1
ATOM 1003 C C A PHE A 1 146 ? 19.919 3.982 41.676 0.44 20.76 124 PHE A C 1
ATOM 1004 C C B PHE A 1 146 ? 19.945 4.064 41.640 0.56 20.47 124 PHE A C 1
ATOM 1005 O O A PHE A 1 146 ? 18.701 3.906 41.872 0.44 20.84 124 PHE A O 1
ATOM 1006 O O B PHE A 1 146 ? 18.716 4.145 41.737 0.56 20.69 124 PHE A O 1
ATOM 1021 N N . GLU A 1 147 ? 20.782 4.297 42.643 1.00 18.85 125 GLU A N 1
ATOM 1022 C CA . GLU A 1 147 ? 20.320 4.639 43.982 1.00 21.89 125 GLU A CA 1
ATOM 1023 C C . GLU A 1 147 ? 19.524 5.945 43.970 1.00 19.27 125 GLU A C 1
ATOM 1024 O O . GLU A 1 147 ? 18.425 6.036 44.540 1.00 20.69 125 GLU A O 1
ATOM 1030 N N . GLU A 1 148 ? 20.059 6.946 43.280 1.00 19.78 126 GLU A N 1
ATOM 1031 C CA . GLU A 1 148 ? 19.398 8.247 43.216 1.00 19.95 126 GLU A CA 1
ATOM 1032 C C . GLU A 1 148 ? 18.049 8.155 42.520 1.00 18.40 126 GLU A C 1
ATOM 1033 O O . GLU A 1 148 ? 17.071 8.751 42.971 1.00 19.95 126 GLU A O 1
ATOM 1039 N N . PHE A 1 149 ? 18.000 7.411 41.416 1.00 15.31 127 PHE A N 1
ATOM 1040 C CA . PHE A 1 149 ? 16.739 7.203 40.722 1.00 14.31 127 PHE A CA 1
ATOM 1041 C C . PHE A 1 149 ? 15.710 6.482 41.596 1.00 17.68 127 PHE A C 1
ATOM 1042 O O . PHE A 1 149 ? 14.538 6.876 41.646 1.00 16.58 127 PHE A O 1
ATOM 1050 N N . SER A 1 150 ? 16.151 5.443 42.307 1.00 16.94 128 SER A N 1
ATOM 1051 C CA . SER A 1 150 ? 15.222 4.669 43.120 1.00 16.30 128 SER A CA 1
ATOM 1052 C C . SER A 1 150 ? 14.675 5.516 44.275 1.00 17.10 128 SER A C 1
ATOM 1053 O O . SER A 1 150 ? 13.497 5.430 44.609 1.00 16.48 128 SER A O 1
ATOM 1056 N N . GLU A 1 151 ? 15.538 6.325 44.884 1.00 18.45 129 GLU A N 1
ATOM 1057 C CA . GLU A 1 151 ? 15.110 7.235 45.950 1.00 16.59 129 GLU A CA 1
ATOM 1058 C C . GLU A 1 151 ? 14.112 8.263 45.418 1.00 18.28 129 GLU A C 1
ATOM 1059 O O . GLU A 1 151 ? 13.113 8.571 46.071 1.00 18.94 129 GLU A O 1
ATOM 1065 N N . THR A 1 152 ? 14.364 8.761 44.208 1.00 16.93 130 THR A N 1
ATOM 1066 C CA . THR A 1 152 ? 13.470 9.728 43.567 1.00 14.16 130 THR A CA 1
ATOM 1067 C C . THR A 1 152 ? 12.103 9.114 43.327 1.00 15.53 130 THR A C 1
ATOM 1068 O O . THR A 1 152 ? 11.083 9.748 43.557 1.00 15.80 130 THR A O 1
ATOM 1072 N N . ALA A 1 153 ? 12.094 7.870 42.849 1.00 14.07 131 ALA A N 1
ATOM 1073 C CA . ALA A 1 153 ? 10.847 7.180 42.555 1.00 13.48 131 ALA A CA 1
ATOM 1074 C C . ALA A 1 153 ? 9.982 7.054 43.796 1.00 15.34 131 ALA A C 1
ATOM 1075 O O . ALA A 1 153 ? 8.780 7.295 43.760 1.00 15.03 131 ALA A O 1
ATOM 1077 N N . TYR A 1 154 ? 10.601 6.646 44.902 1.00 15.03 132 TYR A N 1
ATOM 1078 C CA . TYR A 1 154 ? 9.839 6.474 46.124 1.00 20.39 132 TYR A CA 1
ATOM 1079 C C . TYR A 1 154 ? 9.312 7.819 46.646 1.00 18.37 132 TYR A C 1
ATOM 1080 O O . TYR A 1 154 ? 8.177 7.895 47.099 1.00 15.31 132 TYR A O 1
ATOM 1089 N N . LYS A 1 155 ? 10.133 8.865 46.586 1.00 17.44 133 LYS A N 1
ATOM 1090 C CA . LYS A 1 155 ? 9.664 10.215 46.935 1.00 15.15 133 LYS A CA 1
ATOM 1091 C C . LYS A 1 155 ? 8.458 10.657 46.102 1.00 19.23 133 LYS A C 1
ATOM 1092 O O . LYS A 1 155 ? 7.482 11.210 46.623 1.00 18.39 133 LYS A O 1
ATOM 1098 N N . LEU A 1 156 ? 8.519 10.409 44.798 1.00 15.11 134 LEU A N 1
ATOM 1099 C CA . LEU A 1 156 ? 7.419 10.757 43.913 1.00 15.96 134 LEU A CA 1
ATOM 1100 C C . LEU A 1 156 ? 6.124 10.029 44.302 1.00 16.19 134 LEU A C 1
ATOM 1101 O O . LEU A 1 156 ? 5.038 10.627 44.302 1.00 16.38 134 LEU A O 1
ATOM 1106 N N . LEU A 1 157 ? 6.254 8.765 44.704 1.00 15.71 135 LEU A N 1
ATOM 1107 C CA . LEU A 1 157 ? 5.098 7.976 45.114 1.00 15.57 135 LEU A CA 1
ATOM 1108 C C . LEU A 1 157 ? 4.514 8.562 46.409 1.00 16.15 135 LEU A C 1
ATOM 1109 O O . LEU A 1 157 ? 3.301 8.709 46.528 1.00 14.44 135 LEU A O 1
ATOM 1114 N N . LEU A 1 158 ? 5.384 8.890 47.369 1.00 15.95 136 LEU A N 1
ATOM 1115 C CA . LEU A 1 158 ? 4.911 9.481 48.623 1.00 16.39 136 LEU A CA 1
ATOM 1116 C C . LEU A 1 158 ? 4.210 10.801 48.336 1.00 14.25 136 LEU A C 1
ATOM 1117 O O . LEU A 1 158 ? 3.194 11.116 48.951 1.00 16.64 136 LEU A O 1
ATOM 1122 N N . GLY A 1 159 ? 4.751 11.560 47.388 1.00 14.97 137 GLY A N 1
ATOM 1123 C CA . GLY A 1 159 ? 4.130 12.813 46.992 1.00 16.42 137 GLY A CA 1
ATOM 1124 C C . GLY A 1 159 ? 2.724 12.587 46.449 1.00 16.51 137 GLY A C 1
ATOM 1125 O O . GLY A 1 159 ? 1.796 13.342 46.753 1.00 15.58 137 GLY A O 1
ATOM 1126 N N . GLU A 1 160 ? 2.568 11.564 45.605 1.00 16.26 138 GLU A N 1
ATOM 1127 C CA . GLU A 1 160 ? 1.254 11.268 45.051 1.00 19.36 138 GLU A CA 1
ATOM 1128 C C . GLU A 1 160 ? 0.315 10.799 46.160 1.00 15.34 138 GLU A C 1
ATOM 1129 O O . GLU A 1 160 ? -0.857 11.201 46.188 1.00 17.32 138 GLU A O 1
ATOM 1135 N N . ALA A 1 161 ? 0.829 9.990 47.088 1.00 15.73 139 ALA A N 1
ATOM 1136 C CA . ALA A 1 161 ? 0.035 9.562 48.240 1.00 16.18 139 ALA A CA 1
ATOM 1137 C C . ALA A 1 161 ? -0.446 10.773 49.049 1.00 19.09 139 ALA A C 1
ATOM 1138 O O . ALA A 1 161 ? -1.623 10.861 49.391 1.00 18.73 139 ALA A O 1
ATOM 1140 N N . MET A 1 162 ? 0.447 11.718 49.326 1.00 15.27 140 MET A N 1
ATOM 1141 C CA . MET A 1 162 ? 0.033 12.944 50.035 1.00 15.01 140 MET A CA 1
ATOM 1142 C C . MET A 1 162 ? -1.098 13.672 49.291 1.00 18.29 140 MET A C 1
ATOM 1143 O O . MET A 1 162 ? -2.093 14.078 49.894 1.00 21.31 140 MET A O 1
ATOM 1148 N N . ASP A 1 163 ? -0.946 13.819 47.976 1.00 19.37 141 ASP A N 1
ATOM 1149 C CA . ASP A 1 163 ? -1.937 14.536 47.166 1.00 19.97 141 ASP A CA 1
ATOM 1150 C C . ASP A 1 163 ? -3.317 13.872 47.303 1.00 21.07 141 ASP A C 1
ATOM 1151 O O . ASP A 1 163 ? -4.320 14.537 47.579 1.00 22.86 141 ASP A O 1
ATOM 1156 N N . VAL A 1 164 ? -3.346 12.553 47.150 1.00 21.15 142 VAL A N 1
ATOM 1157 C CA . VAL A 1 164 ? -4.585 11.789 47.273 1.00 19.46 142 VAL A CA 1
ATOM 1158 C C . VAL A 1 164 ? -5.169 11.884 48.667 1.00 21.53 142 VAL A C 1
ATOM 1159 O O . VAL A 1 164 ? -6.378 12.110 48.846 1.00 21.96 142 VAL A O 1
ATOM 1163 N N . GLU A 1 165 ? -4.314 11.747 49.668 1.00 18.02 143 GLU A N 1
ATOM 1164 C CA . GLU A 1 165 ? -4.798 11.696 51.045 1.00 20.23 143 GLU A CA 1
ATOM 1165 C C . GLU A 1 165 ? -5.236 13.063 51.584 1.00 24.19 143 GLU A C 1
ATOM 1166 O O . GLU A 1 165 ? -6.125 13.144 52.440 1.00 26.38 143 GLU A O 1
ATOM 1172 N N . PHE A 1 166 ? -4.618 14.130 51.090 1.00 21.04 144 PHE A N 1
ATOM 1173 C CA . PHE A 1 166 ? -4.958 15.475 51.547 1.00 20.84 144 PHE A CA 1
ATOM 1174 C C . PHE A 1 166 ? -6.333 15.914 51.060 1.00 27.59 144 PHE A C 1
ATOM 1175 O O . PHE A 1 166 ? -6.902 16.865 51.598 1.00 31.76 144 PHE A O 1
ATOM 1183 N N . GLU A 1 167 ? -6.861 15.246 50.037 1.00 29.66 145 GLU A N 1
ATOM 1184 C CA . GLU A 1 167 ? -8.161 15.631 49.473 1.00 33.84 145 GLU A CA 1
ATOM 1185 C C . GLU A 1 167 ? -9.231 15.848 50.544 1.00 46.78 145 GLU A C 1
ATOM 1186 O O . GLU A 1 167 ? -9.321 15.081 51.509 1.00 47.58 145 GLU A O 1
ATOM 1192 N N . ARG A 1 168 ? -10.005 16.918 50.364 1.00 55.99 146 ARG A N 1
ATOM 1193 C CA . ARG A 1 168 ? -11.087 17.318 51.270 1.00 65.03 146 ARG A CA 1
ATOM 1194 C C . ARG A 1 168 ? -10.602 17.750 52.657 1.00 70.09 146 ARG A C 1
ATOM 1195 O O . ARG A 1 168 ? -11.374 17.733 53.616 1.00 74.76 146 ARG A O 1
ATOM 1197 N N . GLN A 1 169 ? -9.337 18.153 52.766 1.00 63.57 147 GLN A N 1
ATOM 1198 C CA . GLN A 1 169 ? -8.805 18.607 54.053 1.00 59.34 147 GLN A CA 1
ATOM 1199 C C . GLN A 1 169 ? -8.004 19.915 53.999 1.00 57.51 147 GLN A C 1
ATOM 1200 O O . GLN A 1 169 ? -7.127 20.128 54.834 1.00 52.98 147 GLN A O 1
ATOM 1206 N N . GLU A 1 170 ? -8.307 20.792 53.044 1.00 56.56 148 GLU A N 1
ATOM 1207 C CA . GLU A 1 170 ? -7.530 22.026 52.860 1.00 64.80 148 GLU A CA 1
ATOM 1208 C C . GLU A 1 170 ? -7.361 22.847 54.137 1.00 70.64 148 GLU A C 1
ATOM 1209 O O . GLU A 1 170 ? -6.327 23.501 54.328 1.00 71.69 148 GLU A O 1
ATOM 1215 N N . LYS A 1 171 ? -8.374 22.820 54.998 1.00 74.52 149 LYS A N 1
ATOM 1216 C CA . LYS A 1 171 ? -8.312 23.546 56.261 1.00 72.83 149 LYS A CA 1
ATOM 1217 C C . LYS A 1 171 ? -7.366 22.866 57.259 1.00 72.35 149 LYS A C 1
ATOM 1218 O O . LYS A 1 171 ? -6.622 23.538 57.975 1.00 70.02 149 LYS A O 1
ATOM 1220 N N . GLU A 1 172 ? -7.396 21.534 57.297 1.00 70.79 150 GLU A N 1
ATOM 1221 C CA . GLU A 1 172 ? -6.599 20.771 58.257 1.00 70.16 150 GLU A CA 1
ATOM 1222 C C . GLU A 1 172 ? -5.174 20.509 57.772 1.00 65.09 150 GLU A C 1
ATOM 1223 O O . GLU A 1 172 ? -4.343 19.995 58.524 1.00 62.99 150 GLU A O 1
ATOM 1229 N N . ILE A 1 173 ? -4.895 20.843 56.516 1.00 52.48 151 ILE A N 1
ATOM 1230 C CA . ILE A 1 173 ? -3.547 20.684 55.982 1.00 45.84 151 ILE A CA 1
ATOM 1231 C C . ILE A 1 173 ? -2.849 22.043 55.926 1.00 42.09 151 ILE A C 1
ATOM 1232 O O . ILE A 1 173 ? -3.399 23.005 55.401 1.00 47.52 151 ILE A O 1
ATOM 1237 N N . SER A 1 174 ? -1.642 22.116 56.481 1.00 38.88 152 SER A N 1
ATOM 1238 C CA . SER A 1 174 ? -0.886 23.363 56.552 1.00 38.13 152 SER A CA 1
ATOM 1239 C C . SER A 1 174 ? -0.249 23.686 55.209 1.00 36.19 152 SER A C 1
ATOM 1240 O O . SER A 1 174 ? -0.066 22.796 54.380 1.00 32.83 152 SER A O 1
ATOM 1243 N N . VAL A 1 175 ? 0.094 24.954 55.000 1.00 36.20 153 VAL A N 1
ATOM 1244 C CA . VAL A 1 175 ? 0.744 25.347 53.756 1.00 34.77 153 VAL A CA 1
ATOM 1245 C C . VAL A 1 175 ? 2.090 24.627 53.649 1.00 38.28 153 VAL A C 1
ATOM 1246 O O . VAL A 1 175 ? 2.513 24.239 52.559 1.00 31.08 153 VAL A O 1
ATOM 1250 N N . GLU A 1 176 ? 2.737 24.411 54.791 1.00 36.40 154 GLU A N 1
ATOM 1251 C CA . GLU A 1 176 ? 4.020 23.717 54.813 1.00 37.47 154 GLU A CA 1
ATOM 1252 C C . GLU A 1 176 ? 3.881 22.276 54.307 1.00 31.64 154 GLU A C 1
ATOM 1253 O O . GLU A 1 176 ? 4.730 21.784 53.560 1.00 29.32 154 GLU A O 1
ATOM 1259 N N . MET A 1 177 ? 2.808 21.604 54.709 1.00 29.95 155 MET A N 1
ATOM 1260 C CA . MET A 1 177 ? 2.578 20.234 54.268 1.00 27.79 155 MET A CA 1
ATOM 1261 C C . MET A 1 177 ? 2.240 20.221 52.778 1.00 24.20 155 MET A C 1
ATOM 1262 O O . MET A 1 177 ? 2.626 19.299 52.051 1.00 24.88 155 MET A O 1
ATOM 1267 N N . VAL A 1 178 ? 1.530 21.244 52.313 1.00 25.64 156 VAL A N 1
ATOM 1268 C CA . VAL A 1 178 ? 1.202 21.276 50.888 1.00 26.38 156 VAL A CA 1
ATOM 1269 C C . VAL A 1 178 ? 2.471 21.517 50.064 1.00 20.34 156 VAL A C 1
ATOM 1270 O O . VAL A 1 178 ? 2.685 20.856 49.043 1.00 21.26 156 VAL A O 1
ATOM 1274 N N . GLU A 1 179 ? 3.333 22.430 50.516 1.00 24.13 157 GLU A N 1
ATOM 1275 C CA . GLU A 1 179 ? 4.580 22.667 49.776 1.00 24.90 157 GLU A CA 1
ATOM 1276 C C . GLU A 1 179 ? 5.474 21.412 49.774 1.00 25.64 157 GLU A C 1
ATOM 1277 O O . GLU A 1 179 ? 6.144 21.120 48.782 1.00 23.32 157 GLU A O 1
ATOM 1283 N N . LYS A 1 180 ? 5.460 20.660 50.873 1.00 25.13 158 LYS A N 1
ATOM 1284 C CA . LYS A 1 180 ? 6.223 19.418 50.959 1.00 25.73 158 LYS A CA 1
ATOM 1285 C C . LYS A 1 180 ? 5.713 18.414 49.919 1.00 22.14 158 LYS A C 1
ATOM 1286 O O . LYS A 1 180 ? 6.488 17.710 49.256 1.00 20.88 158 LYS A O 1
ATOM 1292 N N . MET A 1 181 ? 4.394 18.357 49.783 1.00 22.63 159 MET A N 1
ATOM 1293 C CA . MET A 1 181 ? 3.776 17.495 48.797 1.00 19.02 159 MET A CA 1
ATOM 1294 C C . MET A 1 181 ? 4.201 17.883 47.371 1.00 18.93 159 MET A C 1
ATOM 1295 O O . MET A 1 181 ? 4.467 17.013 46.537 1.00 18.44 159 MET A O 1
ATOM 1300 N N . TYR A 1 182 ? 4.268 19.183 47.088 1.00 19.03 160 TYR A N 1
ATOM 1301 C CA . TYR A 1 182 ? 4.732 19.639 45.772 1.00 18.29 160 TYR A CA 1
ATOM 1302 C C . TYR A 1 182 ? 6.170 19.202 45.556 1.00 16.85 160 TYR A C 1
ATOM 1303 O O . TYR A 1 182 ? 6.551 18.768 44.478 1.00 19.59 160 TYR A O 1
ATOM 1312 N N . SER A 1 183 ? 6.971 19.361 46.596 1.00 19.15 161 SER A N 1
ATOM 1313 C CA . SER A 1 183 ? 8.381 19.003 46.528 1.00 18.36 161 SER A CA 1
ATOM 1314 C C . SER A 1 183 ? 8.568 17.532 46.205 1.00 19.94 161 SER A C 1
ATOM 1315 O O . SER A 1 183 ? 9.417 17.169 45.394 1.00 21.55 161 SER A O 1
ATOM 1318 N N . PHE A 1 184 ? 7.766 16.685 46.839 1.00 18.15 162 PHE A N 1
ATOM 1319 C CA . PHE A 1 184 ? 7.863 15.248 46.607 1.00 19.71 162 PHE A CA 1
ATOM 1320 C C . PHE A 1 184 ? 7.234 14.824 45.279 1.00 18.02 162 PHE A C 1
ATOM 1321 O O . PHE A 1 184 ? 7.813 14.033 44.518 1.00 18.52 162 PHE A O 1
ATOM 1329 N N . LYS A 1 185 ? 6.040 15.335 44.996 1.00 15.56 163 LYS A N 1
ATOM 1330 C CA . LYS A 1 185 ? 5.267 14.838 43.858 1.00 17.91 163 LYS A CA 1
ATOM 1331 C C . LYS A 1 185 ? 5.792 15.305 42.501 1.00 19.47 163 LYS A C 1
ATOM 1332 O O . LYS A 1 185 ? 5.679 14.583 41.494 1.00 20.95 163 LYS A O 1
ATOM 1338 N N . THR A 1 186 ? 6.357 16.510 42.474 1.00 18.49 164 THR A N 1
ATOM 1339 C CA . THR A 1 186 ? 6.814 17.125 41.231 1.00 16.86 164 THR A CA 1
ATOM 1340 C C . THR A 1 186 ? 8.287 17.542 41.309 1.00 22.77 164 THR A C 1
ATOM 1341 O O . THR A 1 186 ? 9.068 17.309 40.376 1.00 20.12 164 THR A O 1
ATOM 1345 N N . GLY A 1 187 ? 8.668 18.141 42.430 1.00 19.19 165 GLY A N 1
ATOM 1346 C CA . GLY A 1 187 ? 10.038 18.594 42.623 1.00 17.65 165 GLY A CA 1
ATOM 1347 C C . GLY A 1 187 ? 11.084 17.498 42.488 1.00 19.54 165 GLY A C 1
ATOM 1348 O O . GLY A 1 187 ? 12.132 17.705 41.862 1.00 20.12 165 GLY A O 1
ATOM 1349 N N . ALA A 1 188 ? 10.810 16.332 43.067 1.00 17.75 166 ALA A N 1
ATOM 1350 C CA . ALA A 1 188 ? 11.838 15.293 43.134 1.00 19.73 166 ALA A CA 1
ATOM 1351 C C . ALA A 1 188 ? 12.286 14.843 41.734 1.00 17.19 166 ALA A C 1
ATOM 1352 O O . ALA A 1 188 ? 13.483 14.622 41.506 1.00 17.41 166 ALA A O 1
ATOM 1354 N N . LEU A 1 189 ? 11.352 14.722 40.793 1.00 18.09 167 LEU A N 1
ATOM 1355 C CA . LEU A 1 189 ? 11.740 14.228 39.475 1.00 17.65 167 LEU A CA 1
ATOM 1356 C C . LEU A 1 189 ? 12.496 15.315 38.708 1.00 17.71 167 LEU A C 1
ATOM 1357 O O . LEU A 1 189 ? 13.431 15.013 37.962 1.00 18.64 167 LEU A O 1
ATOM 1362 N N . PHE A 1 190 ? 12.115 16.576 38.888 1.00 17.36 168 PHE A N 1
ATOM 1363 C CA . PHE A 1 190 ? 12.892 17.649 38.254 1.00 19.77 168 PHE A CA 1
ATOM 1364 C C . PHE A 1 190 ? 14.274 17.761 38.881 1.00 20.82 168 PHE A C 1
ATOM 1365 O O . PHE A 1 190 ? 15.246 18.031 38.189 1.00 19.66 168 PHE A O 1
ATOM 1373 N N . ALA A 1 191 ? 14.380 17.540 40.188 1.00 18.52 169 ALA A N 1
ATOM 1374 C CA . ALA A 1 191 ? 15.693 17.576 40.824 1.00 20.23 169 ALA A CA 1
ATOM 1375 C C . ALA A 1 191 ? 16.596 16.500 40.212 1.00 20.13 169 ALA A C 1
ATOM 1376 O O . ALA A 1 191 ? 17.804 16.709 40.009 1.00 20.14 169 ALA A O 1
ATOM 1378 N N . PHE A 1 192 ? 16.005 15.341 39.922 1.00 18.04 170 PHE A N 1
ATOM 1379 C CA . PHE A 1 192 ? 16.760 14.253 39.322 1.00 16.81 170 PHE A CA 1
ATOM 1380 C C . PHE A 1 192 ? 17.200 14.621 37.907 1.00 19.58 170 PHE A C 1
ATOM 1381 O O . PHE A 1 192 ? 18.298 14.242 37.486 1.00 21.10 170 PHE A O 1
ATOM 1389 N N . CYS A 1 193 ? 16.370 15.371 37.182 1.00 18.33 171 CYS A N 1
ATOM 1390 C CA . CYS A 1 193 ? 16.745 15.808 35.830 1.00 17.67 171 CYS A CA 1
ATOM 1391 C C . CYS A 1 193 ? 18.007 16.661 35.845 1.00 20.80 171 CYS A C 1
ATOM 1392 O O . CYS A 1 193 ? 18.780 16.612 34.901 1.00 21.00 171 CYS A O 1
ATOM 1395 N N . PHE A 1 194 ? 18.199 17.452 36.903 1.00 22.24 172 PHE A N 1
ATOM 1396 C CA . PHE A 1 194 ? 19.442 18.206 37.101 1.00 23.20 172 PHE A CA 1
ATOM 1397 C C . PHE A 1 194 ? 20.579 17.352 37.673 1.00 31.62 172 PHE A C 1
ATOM 1398 O O . PHE A 1 194 ? 21.723 17.453 37.230 1.00 37.63 172 PHE A O 1
ATOM 1406 N N . SER A 1 195 ? 20.261 16.524 38.666 1.00 25.00 173 SER A N 1
ATOM 1407 C CA . SER A 1 195 ? 21.256 15.698 39.361 1.00 29.54 173 SER A CA 1
ATOM 1408 C C . SER A 1 195 ? 21.937 14.675 38.456 1.00 31.05 173 SER A C 1
ATOM 1409 O O . SER A 1 195 ? 23.160 14.497 38.495 1.00 30.04 173 SER A O 1
ATOM 1412 N N . ALA A 1 196 ? 21.132 13.990 37.655 1.00 24.89 174 ALA A N 1
ATOM 1413 C CA . ALA A 1 196 ? 21.614 12.840 36.894 1.00 23.41 174 ALA A CA 1
ATOM 1414 C C . ALA A 1 196 ? 22.756 13.189 35.924 1.00 25.38 174 ALA A C 1
ATOM 1415 O O . ALA A 1 196 ? 23.758 12.476 35.894 1.00 26.55 174 ALA A O 1
ATOM 1417 N N . PRO A 1 197 ? 22.632 14.287 35.140 1.00 26.71 175 PRO A N 1
ATOM 1418 C CA . PRO A 1 197 ? 23.776 14.574 34.264 1.00 24.01 175 PRO A CA 1
ATOM 1419 C C . PRO A 1 197 ? 25.042 14.897 35.053 1.00 23.70 175 PRO A C 1
ATOM 1420 O O . PRO A 1 197 ? 26.135 14.529 34.619 1.00 27.42 175 PRO A O 1
ATOM 1424 N N . PHE A 1 198 ? 24.900 15.593 36.181 1.00 26.53 176 PHE A N 1
ATOM 1425 C CA . PHE A 1 198 ? 26.065 15.932 36.999 1.00 30.70 176 PHE A CA 1
ATOM 1426 C C . PHE A 1 198 ? 26.703 14.655 37.555 1.00 32.41 176 PHE A C 1
ATOM 1427 O O . PHE A 1 198 ? 27.928 14.565 37.672 1.00 35.26 176 PHE A O 1
ATOM 1435 N N . LEU A 1 199 ? 25.878 13.660 37.876 1.00 32.06 177 LEU A N 1
ATOM 1436 C CA . LEU A 1 199 ? 26.396 12.358 38.301 1.00 34.90 177 LEU A CA 1
ATOM 1437 C C . LEU A 1 199 ? 27.168 11.684 37.171 1.00 38.16 177 LEU A C 1
ATOM 1438 O O . LEU A 1 199 ? 28.257 11.147 37.387 1.00 44.51 177 LEU A O 1
ATOM 1443 N N . LEU A 1 200 ? 26.607 11.720 35.966 1.00 32.17 178 LEU A N 1
ATOM 1444 C CA . LEU A 1 200 ? 27.254 11.125 34.799 1.00 33.99 178 LEU A CA 1
ATOM 1445 C C . LEU A 1 200 ? 28.610 11.766 34.507 1.00 40.18 178 LEU A C 1
ATOM 1446 O O . LEU A 1 200 ? 29.528 11.096 34.030 1.00 41.03 178 LEU A O 1
ATOM 1451 N N . LYS A 1 201 ? 28.726 13.062 34.792 1.00 34.56 179 LYS A N 1
ATOM 1452 C CA . LYS A 1 201 ? 29.941 13.825 34.492 1.00 42.48 179 LYS A CA 1
ATOM 1453 C C . LYS A 1 201 ? 30.935 13.793 35.652 1.00 50.02 179 LYS A C 1
ATOM 1454 O O . LYS A 1 201 ? 32.102 14.157 35.491 1.00 47.54 179 LYS A O 1
ATOM 1460 N N . GLY A 1 202 ? 30.475 13.354 36.820 1.00 51.26 180 GLY A N 1
ATOM 1461 C CA . GLY A 1 202 ? 31.322 13.301 37.999 1.00 52.79 180 GLY A CA 1
ATOM 1462 C C . GLY A 1 202 ? 31.428 14.621 38.743 1.00 59.20 180 GLY A C 1
ATOM 1463 O O . GLY A 1 202 ? 32.339 14.817 39.549 1.00 62.93 180 GLY A O 1
ATOM 1464 N N . LEU A 1 203 ? 30.499 15.531 38.470 1.00 54.14 181 LEU A N 1
ATOM 1465 C CA . LEU A 1 203 ? 30.459 16.826 39.145 1.00 52.18 181 LEU A CA 1
ATOM 1466 C C . LEU A 1 203 ? 29.519 16.793 40.351 1.00 54.53 181 LEU A C 1
ATOM 1467 O O . LEU A 1 203 ? 28.540 16.052 40.359 1.00 57.94 181 LEU A O 1
ATOM 1472 N N . ASP A 1 204 ? 29.819 17.598 41.366 1.00 52.63 182 ASP A N 1
ATOM 1473 C CA . ASP A 1 204 ? 28.979 17.670 42.561 1.00 54.92 182 ASP A CA 1
ATOM 1474 C C . ASP A 1 204 ? 27.582 18.186 42.212 1.00 44.69 182 ASP A C 1
ATOM 1475 O O . ASP A 1 204 ? 27.452 19.200 41.527 1.00 49.72 182 ASP A O 1
ATOM 1480 N N . HIS A 1 205 ? 26.545 17.494 42.685 1.00 45.59 183 HIS A N 1
ATOM 1481 C CA . HIS A 1 205 ? 25.173 17.807 42.276 1.00 52.21 183 HIS A CA 1
ATOM 1482 C C . HIS A 1 205 ? 24.315 18.385 43.403 1.00 54.25 183 HIS A C 1
ATOM 1483 O O . HIS A 1 205 ? 23.103 18.546 43.247 1.00 43.10 183 HIS A O 1
ATOM 1490 N N . THR A 1 206 ? 24.945 18.708 44.529 1.00 53.13 184 THR A N 1
ATOM 1491 C CA . THR A 1 206 ? 24.219 19.229 45.684 1.00 56.15 184 THR A CA 1
ATOM 1492 C C . THR A 1 206 ? 23.476 20.519 45.344 1.00 60.56 184 THR A C 1
ATOM 1493 O O . THR A 1 206 ? 22.297 20.675 45.668 1.00 58.63 184 THR A O 1
ATOM 1497 N N . PHE A 1 207 ? 24.176 21.434 44.681 1.00 57.39 185 PHE A N 1
ATOM 1498 C CA . PHE A 1 207 ? 23.609 22.724 44.301 1.00 54.46 185 PHE A CA 1
ATOM 1499 C C . PHE A 1 207 ? 22.408 22.567 43.365 1.00 48.63 185 PHE A C 1
ATOM 1500 O O . PHE A 1 207 ? 21.293 22.987 43.686 1.00 43.74 185 PHE A O 1
ATOM 1508 N N . VAL A 1 208 ? 22.651 21.964 42.205 1.00 44.98 186 VAL A N 1
ATOM 1509 C CA . VAL A 1 208 ? 21.653 21.908 41.144 1.00 38.49 186 VAL A CA 1
ATOM 1510 C C . VAL A 1 208 ? 20.422 21.072 41.496 1.00 37.20 186 VAL A C 1
ATOM 1511 O O . VAL A 1 208 ? 19.348 21.291 40.934 1.00 42.08 186 VAL A O 1
ATOM 1515 N N . LYS A 1 209 ? 20.572 20.112 42.408 1.00 38.24 187 LYS A N 1
ATOM 1516 C CA . LYS A 1 209 ? 19.430 19.307 42.845 1.00 40.71 187 LYS A CA 1
ATOM 1517 C C . LYS A 1 209 ? 18.404 20.193 43.556 1.00 38.12 187 LYS A C 1
ATOM 1518 O O . LYS A 1 209 ? 17.184 20.043 43.375 1.00 32.83 187 LYS A O 1
ATOM 1524 N N . LYS A 1 210 ? 18.918 21.127 44.354 1.00 42.08 188 LYS A N 1
ATOM 1525 C CA . LYS A 1 210 ? 18.103 22.138 45.016 1.00 34.67 188 LYS A CA 1
ATOM 1526 C C . LYS A 1 210 ? 17.373 22.999 43.984 1.00 29.93 188 LYS A C 1
ATOM 1527 O O . LYS A 1 210 ? 16.212 23.361 44.166 1.00 31.73 188 LYS A O 1
ATOM 1533 N N . LEU A 1 211 ? 18.063 23.313 42.892 1.00 28.27 189 LEU A N 1
ATOM 1534 C CA . LEU A 1 211 ? 17.470 24.057 41.784 1.00 31.05 189 LEU A CA 1
ATOM 1535 C C . LEU A 1 211 ? 16.288 23.331 41.161 1.00 32.10 189 LEU A C 1
ATOM 1536 O O . LEU A 1 211 ? 15.237 23.925 40.922 1.00 30.49 189 LEU A O 1
ATOM 1541 N N . GLY A 1 212 ? 16.457 22.039 40.892 1.00 26.70 190 GLY A N 1
ATOM 1542 C CA . GLY A 1 212 ? 15.399 21.274 40.270 1.00 27.69 190 GLY A CA 1
ATOM 1543 C C . GLY A 1 212 ? 14.171 21.176 41.147 1.00 26.92 190 GLY A C 1
ATOM 1544 O O . GLY A 1 212 ? 13.040 21.218 40.658 1.00 26.70 190 GLY A O 1
ATOM 1545 N N . GLU A 1 213 ? 14.382 21.036 42.452 1.00 28.36 191 GLU A N 1
ATOM 1546 C CA . GLU A 1 213 ? 13.249 20.972 43.359 1.00 27.95 191 GLU A CA 1
ATOM 1547 C C . GLU A 1 213 ? 12.440 22.263 43.336 1.00 29.02 191 GLU A C 1
ATOM 1548 O O . GLU A 1 213 ? 11.211 22.221 43.238 1.00 29.55 191 GLU A O 1
ATOM 1554 N N . LYS A 1 214 ? 13.116 23.410 43.407 1.00 27.87 192 LYS A N 1
ATOM 1555 C CA . LYS A 1 214 ? 12.406 24.678 43.363 1.00 24.93 192 LYS A CA 1
ATOM 1556 C C . LYS A 1 214 ? 11.732 24.889 42.010 1.00 25.53 192 LYS A C 1
ATOM 1557 O O . LYS A 1 214 ? 10.592 25.355 41.953 1.00 26.45 192 LYS A O 1
ATOM 1563 N N . PHE A 1 215 ? 12.424 24.543 40.929 1.00 24.49 193 PHE A N 1
ATOM 1564 C CA . PHE A 1 215 ? 11.802 24.632 39.616 1.00 27.54 193 PHE A CA 1
ATOM 1565 C C . PHE A 1 215 ? 10.520 23.800 39.578 1.00 23.34 193 PHE A C 1
ATOM 1566 O O . PHE A 1 215 ? 9.487 24.245 39.072 1.00 23.68 193 PHE A O 1
ATOM 1574 N N . GLY A 1 216 ? 10.592 22.588 40.126 1.00 24.07 194 GLY A N 1
ATOM 1575 C CA . GLY A 1 216 ? 9.442 21.696 40.153 1.00 25.37 194 GLY A CA 1
ATOM 1576 C C . GLY A 1 216 ? 8.256 22.252 40.928 1.00 25.31 194 GLY A C 1
ATOM 1577 O O . GLY A 1 216 ? 7.115 22.112 40.501 1.00 27.80 194 GLY A O 1
ATOM 1578 N N . VAL A 1 217 ? 8.506 22.861 42.084 1.00 24.45 195 VAL A N 1
ATOM 1579 C CA . VAL A 1 217 ? 7.405 23.452 42.831 1.00 24.13 195 VAL A CA 1
ATOM 1580 C C . VAL A 1 217 ? 6.762 24.586 42.017 1.00 24.66 195 VAL A C 1
ATOM 1581 O O . VAL A 1 217 ? 5.535 24.677 41.928 1.00 26.08 195 VAL A O 1
ATOM 1585 N N . ALA A 1 218 ? 7.593 25.430 41.408 1.00 27.21 196 ALA A N 1
ATOM 1586 C CA . ALA A 1 218 ? 7.097 26.525 40.573 1.00 28.78 196 ALA A CA 1
ATOM 1587 C C . ALA A 1 218 ? 6.302 25.992 39.385 1.00 30.32 196 ALA A C 1
ATOM 1588 O O . ALA A 1 218 ? 5.247 26.528 39.032 1.00 25.38 196 ALA A O 1
ATOM 1590 N N . PHE A 1 219 ? 6.816 24.925 38.779 1.00 28.73 197 PHE A N 1
ATOM 1591 C CA . PHE A 1 219 ? 6.155 24.266 37.656 1.00 25.68 197 PHE A CA 1
ATOM 1592 C C . PHE A 1 219 ? 4.748 23.802 38.043 1.00 26.51 197 PHE A C 1
ATOM 1593 O O . PHE A 1 219 ? 3.787 24.008 37.294 1.00 28.17 197 PHE A O 1
ATOM 1601 N N A GLN A 1 220 ? 4.615 23.175 39.211 0.52 27.47 198 GLN A N 1
ATOM 1602 N N B GLN A 1 220 ? 4.636 23.187 39.216 0.48 27.47 198 GLN A N 1
ATOM 1603 C CA A GLN A 1 220 ? 3.311 22.673 39.642 0.52 27.45 198 GLN A CA 1
ATOM 1604 C CA B GLN A 1 220 ? 3.358 22.685 39.700 0.48 27.50 198 GLN A CA 1
ATOM 1605 C C A GLN A 1 220 ? 2.348 23.826 39.950 0.52 25.65 198 GLN A C 1
ATOM 1606 C C B GLN A 1 220 ? 2.370 23.826 39.939 0.48 26.07 198 GLN A C 1
ATOM 1607 O O A GLN A 1 220 ? 1.157 23.729 39.654 0.52 29.49 198 GLN A O 1
ATOM 1608 O O B GLN A 1 220 ? 1.193 23.721 39.592 0.48 29.06 198 GLN A O 1
ATOM 1619 N N . ILE A 1 221 ? 2.859 24.917 40.524 1.00 26.85 199 ILE A N 1
ATOM 1620 C CA . ILE A 1 221 ? 2.013 26.086 40.809 1.00 26.75 199 ILE A CA 1
ATOM 1621 C C . ILE A 1 221 ? 1.505 26.697 39.513 1.00 25.85 199 ILE A C 1
ATOM 1622 O O . ILE A 1 221 ? 0.330 27.038 39.400 1.00 27.90 199 ILE A O 1
ATOM 1627 N N . TYR A 1 222 ? 2.391 26.829 38.530 1.00 31.41 200 TYR A N 1
ATOM 1628 C CA . TYR A 1 222 ? 1.981 27.363 37.237 1.00 34.25 200 TYR A CA 1
ATOM 1629 C C . TYR A 1 222 ? 0.905 26.478 36.618 1.00 34.11 200 TYR A C 1
ATOM 1630 O O . TYR A 1 222 ? -0.039 26.980 36.016 1.00 40.53 200 TYR A O 1
ATOM 1639 N N . ASP A 1 223 ? 1.037 25.162 36.783 1.00 37.71 201 ASP A N 1
ATOM 1640 C CA . ASP A 1 223 ? 0.005 24.241 36.312 1.00 42.13 201 ASP A CA 1
ATOM 1641 C C . ASP A 1 223 ? -1.322 24.472 37.040 1.00 39.75 201 ASP A C 1
ATOM 1642 O O . ASP A 1 223 ? -2.393 24.455 36.420 1.00 41.56 201 ASP A O 1
ATOM 1647 N N . ASP A 1 224 ? -1.247 24.683 38.353 1.00 35.93 202 ASP A N 1
ATOM 1648 C CA . ASP A 1 224 ? -2.425 25.009 39.158 1.00 35.10 202 ASP A CA 1
ATOM 1649 C C . ASP A 1 224 ? -3.142 26.232 38.606 1.00 36.46 202 ASP A C 1
ATOM 1650 O O . ASP A 1 224 ? -4.370 26.249 38.486 1.00 38.48 202 ASP A O 1
ATOM 1655 N N . LEU A 1 225 ? -2.358 27.266 38.310 1.00 32.94 203 LEU A N 1
ATOM 1656 C CA . LEU A 1 225 ? -2.905 28.548 37.872 1.00 33.75 203 LEU A CA 1
ATOM 1657 C C . LEU A 1 225 ? -3.533 28.421 36.488 1.00 42.76 203 LEU A C 1
ATOM 1658 O O . LEU A 1 225 ? -4.586 28.999 36.218 1.00 45.44 203 LEU A O 1
ATOM 1663 N N . LYS A 1 226 ? -2.877 27.661 35.619 1.00 41.67 204 LYS A N 1
ATOM 1664 C CA . LYS A 1 226 ? -3.437 27.302 34.320 1.00 46.23 204 LYS A CA 1
ATOM 1665 C C . LYS A 1 226 ? -4.812 26.652 34.459 1.00 47.35 204 LYS A C 1
ATOM 1666 O O . LYS A 1 226 ? -5.750 27.015 33.750 1.00 51.94 204 LYS A O 1
ATOM 1672 N N . ASP A 1 227 ? -4.926 25.693 35.377 1.00 45.46 205 ASP A N 1
ATOM 1673 C CA . ASP A 1 227 ? -6.187 24.989 35.611 1.00 43.15 205 ASP A CA 1
ATOM 1674 C C . ASP A 1 227 ? -7.290 25.929 36.086 1.00 45.90 205 ASP A C 1
ATOM 1675 O O . ASP A 1 227 ? -8.453 25.775 35.704 1.00 46.86 205 ASP A O 1
ATOM 1680 N N . VAL A 1 228 ? -6.920 26.889 36.930 1.00 42.73 206 VAL A N 1
ATOM 1681 C CA . VAL A 1 228 ? -7.874 27.856 37.474 1.00 53.09 206 VAL A CA 1
ATOM 1682 C C . VAL A 1 228 ? -8.473 28.730 36.371 1.00 59.61 206 VAL A C 1
ATOM 1683 O O . VAL A 1 228 ? -9.672 29.018 36.374 1.00 65.44 206 VAL A O 1
ATOM 1687 N N . LEU A 1 229 ? -7.638 29.135 35.419 1.00 61.73 207 LEU A N 1
ATOM 1688 C CA . LEU A 1 229 ? -8.088 29.998 34.329 1.00 65.74 207 LEU A CA 1
ATOM 1689 C C . LEU A 1 229 ? -8.924 29.221 33.317 1.00 70.33 207 LEU A C 1
ATOM 1690 O O . LEU A 1 229 ? -9.762 29.797 32.622 1.00 72.99 207 LEU A O 1
ATOM 1695 N N . GLY A 1 230 ? -8.687 27.916 33.230 1.00 68.20 208 GLY A N 1
ATOM 1696 C CA . GLY A 1 230 ? -9.576 27.041 32.492 1.00 67.03 208 GLY A CA 1
ATOM 1697 C C . GLY A 1 230 ? -10.913 27.045 33.204 1.00 71.98 208 GLY A C 1
ATOM 1698 O O . GLY A 1 230 ? -11.109 26.327 34.186 1.00 69.63 208 GLY A O 1
ATOM 1699 N N . SER A 1 231 ? -11.833 27.871 32.717 1.00 79.50 209 SER A N 1
ATOM 1700 C CA . SER A 1 231 ? -13.089 28.111 33.415 1.00 83.01 209 SER A CA 1
ATOM 1701 C C . SER A 1 231 ? -14.307 27.953 32.507 1.00 89.02 209 SER A C 1
ATOM 1702 O O . SER A 1 231 ? -14.193 27.968 31.281 1.00 90.92 209 SER A O 1
ATOM 1705 N N . LYS A 1 245 ? -8.883 18.309 45.807 1.00 43.30 223 LYS A N 1
ATOM 1706 C CA . LYS A 1 245 ? -7.434 18.447 45.671 1.00 44.80 223 LYS A CA 1
ATOM 1707 C C . LYS A 1 245 ? -6.946 19.711 46.377 1.00 45.53 223 LYS A C 1
ATOM 1708 O O . LYS A 1 245 ? -7.476 20.794 46.151 1.00 43.70 223 LYS A O 1
ATOM 1714 N N . VAL A 1 246 ? -5.945 19.576 47.241 1.00 33.52 224 VAL A N 1
ATOM 1715 C CA . VAL A 1 246 ? -5.392 20.741 47.924 1.00 30.98 224 VAL A CA 1
ATOM 1716 C C . VAL A 1 246 ? -4.223 21.289 47.125 1.00 31.92 224 VAL A C 1
ATOM 1717 O O . VAL A 1 246 ? -3.293 20.553 46.799 1.00 33.65 224 VAL A O 1
ATOM 1721 N N . THR A 1 247 ? -4.281 22.577 46.790 1.00 28.78 225 THR A N 1
ATOM 1722 C CA . THR A 1 247 ? -3.211 23.195 46.021 1.00 24.04 225 THR A CA 1
ATOM 1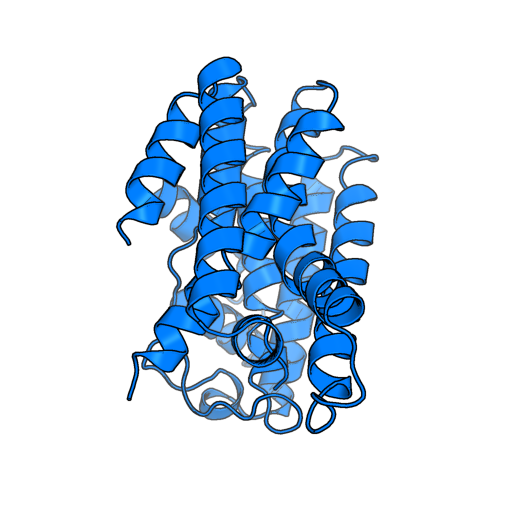723 C C . THR A 1 247 ? -2.630 24.384 46.773 1.00 26.20 225 THR A C 1
ATOM 1724 O O . THR A 1 247 ? -3.217 24.859 47.751 1.00 25.66 225 THR A O 1
ATOM 1728 N N . LEU A 1 248 ? -1.468 24.854 46.329 1.00 25.15 226 LEU A N 1
ATOM 1729 C CA . LEU A 1 248 ? -0.874 26.047 46.912 1.00 25.11 226 LEU A CA 1
ATOM 1730 C C . LEU A 1 248 ? -1.699 27.272 46.542 1.00 25.62 226 LEU A C 1
ATOM 1731 O O . LEU A 1 248 ? -1.692 28.265 47.262 1.00 27.63 226 LEU A O 1
ATOM 1736 N N . VAL A 1 249 ? -2.413 27.194 45.423 1.00 25.98 227 VAL A N 1
ATOM 1737 C CA . VAL A 1 249 ? -3.295 28.307 45.048 1.00 26.25 227 VAL A CA 1
ATOM 1738 C C . VAL A 1 249 ? -4.447 28.397 46.047 1.00 33.06 227 VAL A C 1
ATOM 1739 O O . VAL A 1 249 ? -4.815 29.489 46.488 1.00 27.90 227 VAL A O 1
ATOM 1743 N N . LYS A 1 250 ? -4.997 27.249 46.436 1.00 30.32 228 LYS A N 1
ATOM 1744 C CA . LYS A 1 250 ? -6.036 27.230 47.467 1.00 29.38 228 LYS A CA 1
ATOM 1745 C C . LYS A 1 250 ? -5.546 27.758 48.814 1.00 33.03 228 LYS A C 1
ATOM 1746 O O . LYS A 1 250 ? -6.253 28.508 49.484 1.00 32.81 228 LYS A O 1
ATOM 1752 N N . LYS A 1 251 ? -4.345 27.356 49.220 1.00 29.51 229 LYS A N 1
ATOM 1753 C CA . LYS A 1 251 ? -3.813 27.745 50.532 1.00 27.72 229 LYS A CA 1
ATOM 1754 C C . LYS A 1 251 ? -3.321 29.190 50.589 1.00 36.32 229 LYS A C 1
ATOM 1755 O O . LYS A 1 251 ? -3.487 29.879 51.601 1.00 40.39 229 LYS A O 1
ATOM 1761 N N . MET A 1 252 ? -2.701 29.648 49.509 1.00 33.07 230 MET A N 1
ATOM 1762 C CA . MET A 1 252 ? -2.028 30.945 49.517 1.00 31.17 230 MET A CA 1
ATOM 1763 C C . MET A 1 252 ? -2.839 32.028 48.816 1.00 28.13 230 MET A C 1
ATOM 1764 O O . MET A 1 252 ? -2.587 33.225 48.993 1.00 35.63 230 MET A O 1
ATOM 1769 N N . GLY A 1 253 ? -3.807 31.606 48.012 1.00 30.80 231 GLY A N 1
ATOM 1770 C CA . GLY A 1 253 ? -4.491 32.515 47.115 1.00 28.00 231 GLY A CA 1
ATOM 1771 C C . GLY A 1 253 ? -3.681 32.700 45.847 1.00 28.21 231 GLY A C 1
ATOM 1772 O O . GLY A 1 253 ? -2.493 32.381 45.817 1.00 32.81 231 GLY A O 1
ATOM 1773 N N . VAL A 1 254 ? -4.316 33.224 44.804 1.00 30.71 232 VAL A N 1
ATOM 1774 C CA . VAL A 1 254 ? -3.681 33.340 43.493 1.00 27.75 232 VAL A CA 1
ATOM 1775 C C . VAL A 1 254 ? -2.448 34.255 43.501 1.00 33.91 232 VAL A C 1
ATOM 1776 O O . VAL A 1 254 ? -1.408 33.903 42.944 1.00 30.73 232 VAL A O 1
ATOM 1780 N N . GLN A 1 255 ? -2.554 35.421 44.135 1.00 32.32 233 GLN A N 1
ATOM 1781 C CA . GLN A 1 255 ? -1.442 36.378 44.112 1.00 31.69 233 GLN A CA 1
ATOM 1782 C C . GLN A 1 255 ? -0.188 35.845 44.796 1.00 30.54 233 GLN A C 1
ATOM 1783 O O . GLN A 1 255 ? 0.909 35.899 44.226 1.00 31.70 233 GLN A O 1
ATOM 1789 N N . LYS A 1 256 ? -0.341 35.337 46.015 1.00 32.40 234 LYS A N 1
ATOM 1790 C CA . LYS A 1 256 ? 0.809 34.837 46.764 1.00 31.44 234 LYS A CA 1
ATOM 1791 C C . LYS A 1 256 ? 1.396 33.572 46.126 1.00 27.66 234 LYS A C 1
ATOM 1792 O O . LYS A 1 256 ? 2.616 33.388 46.128 1.00 29.01 234 LYS A O 1
ATOM 1798 N N . ALA A 1 257 ? 0.540 32.706 45.585 1.00 26.70 235 ALA A N 1
ATOM 1799 C CA . ALA A 1 257 ? 1.021 31.487 44.921 1.00 25.11 235 ALA A CA 1
ATOM 1800 C C . ALA A 1 257 ? 1.846 31.829 43.677 1.00 27.21 235 ALA A C 1
ATOM 1801 O O . ALA A 1 257 ? 2.924 31.269 43.456 1.00 29.33 235 ALA A O 1
ATOM 1803 N N . LYS A 1 258 ? 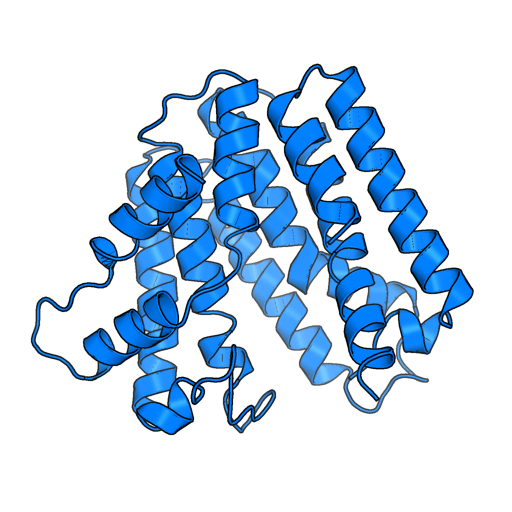1.346 32.754 42.865 1.00 26.47 236 LYS A N 1
ATOM 1804 C CA . LYS A 1 258 ? 2.064 33.158 41.660 1.00 32.72 236 LYS A CA 1
ATOM 1805 C C . LYS A 1 258 ? 3.385 33.837 42.029 1.00 32.37 236 LYS A C 1
ATOM 1806 O O . LYS A 1 258 ? 4.408 33.627 41.371 1.00 31.69 236 LYS A O 1
ATOM 1812 N N . GLN A 1 259 ? 3.360 34.646 43.088 1.00 31.94 237 GLN A N 1
ATOM 1813 C CA . GLN A 1 259 ? 4.567 35.322 43.563 1.00 34.68 237 GLN A CA 1
ATOM 1814 C C . GLN A 1 259 ? 5.637 34.320 43.964 1.00 31.26 237 GLN A C 1
ATOM 1815 O O . GLN A 1 259 ? 6.822 34.519 43.680 1.00 32.59 237 GLN A O 1
ATOM 1821 N N . LEU A 1 260 ? 5.218 33.254 44.641 1.00 29.56 238 LEU A N 1
ATOM 1822 C CA . LEU A 1 260 ? 6.143 32.201 45.052 1.00 29.45 238 LEU A CA 1
ATOM 1823 C C . LEU A 1 260 ? 6.737 31.502 43.841 1.00 30.77 238 LEU A C 1
ATOM 1824 O O . LEU A 1 260 ? 7.952 31.278 43.777 1.00 30.08 238 LEU A O 1
ATOM 1829 N N . ALA A 1 261 ? 5.879 31.158 42.886 1.00 26.45 239 ALA A N 1
ATOM 1830 C CA . ALA A 1 261 ? 6.324 30.480 41.671 1.00 26.80 239 ALA A CA 1
ATOM 1831 C C . ALA A 1 261 ? 7.288 31.359 40.886 1.00 30.34 239 ALA A C 1
ATOM 1832 O O . ALA A 1 261 ? 8.333 30.898 40.413 1.00 29.08 239 ALA A O 1
ATOM 1834 N N . ASP A 1 262 ? 6.949 32.641 40.769 1.00 30.18 240 ASP A N 1
ATOM 1835 C CA . ASP A 1 262 ? 7.806 33.564 40.046 1.00 29.99 240 ASP A CA 1
ATOM 1836 C C . ASP A 1 262 ? 9.162 33.693 40.729 1.00 31.75 240 ASP A C 1
ATOM 1837 O O . ASP A 1 262 ? 10.194 33.753 40.062 1.00 32.59 240 ASP A O 1
ATOM 1842 N N . LYS A 1 263 ? 9.154 33.734 42.059 1.00 30.40 241 LYS A N 1
ATOM 1843 C CA . LYS A 1 263 ? 10.384 33.898 42.826 1.00 35.54 241 LYS A CA 1
ATOM 1844 C C . LYS A 1 263 ? 11.321 32.721 42.609 1.00 37.68 241 LYS A C 1
ATOM 1845 O O . LYS A 1 263 ? 12.514 32.910 42.345 1.00 33.81 241 LYS A O 1
ATOM 1851 N N . TYR A 1 264 ? 10.770 31.515 42.734 1.00 29.17 242 TYR A N 1
ATOM 1852 C CA . TYR A 1 264 ? 11.515 30.279 42.498 1.00 25.72 242 TYR A CA 1
ATOM 1853 C C . TYR A 1 264 ? 12.043 30.212 41.065 1.00 27.65 242 TYR A C 1
ATOM 1854 O O . TYR A 1 264 ? 13.206 29.873 40.838 1.00 28.46 242 TYR A O 1
ATOM 1863 N N . TYR A 1 265 ? 11.184 30.528 40.098 1.00 29.60 243 TYR A N 1
ATOM 1864 C CA . TYR A 1 265 ? 11.585 30.478 38.695 1.00 33.11 243 TYR A CA 1
ATOM 1865 C C . TYR A 1 265 ? 12.749 31.422 38.432 1.00 34.81 243 TYR A C 1
ATOM 1866 O O . TYR A 1 265 ? 13.708 31.067 37.742 1.00 33.23 243 TYR A O 1
ATOM 1875 N N . GLU A 1 266 ? 12.667 32.629 38.987 1.00 30.46 244 GLU A N 1
ATOM 1876 C CA . GLU A 1 266 ? 13.713 33.621 38.769 1.00 30.61 244 GLU A CA 1
ATOM 1877 C C . GLU A 1 266 ? 15.015 33.185 39.429 1.00 34.43 244 GLU A C 1
ATOM 1878 O O . GLU A 1 266 ? 16.083 33.370 38.856 1.00 35.83 244 GLU A O 1
ATOM 1884 N N . GLU A 1 267 ? 14.927 32.604 40.624 1.00 30.70 245 GLU A N 1
ATOM 1885 C CA . GLU A 1 267 ? 16.117 32.079 41.300 1.00 31.28 245 GLU A CA 1
ATOM 1886 C C . GLU A 1 267 ? 16.808 31.014 40.450 1.00 33.94 245 GLU A C 1
ATOM 1887 O O . GLU A 1 267 ? 18.034 31.004 40.329 1.00 30.88 245 GLU A O 1
ATOM 1893 N N . VAL A 1 268 ? 16.019 30.124 39.855 1.00 26.90 246 VAL A N 1
ATOM 1894 C CA . VAL A 1 268 ? 16.573 29.057 39.038 1.00 26.51 246 VAL A CA 1
ATOM 1895 C C . VAL A 1 268 ? 17.236 29.619 37.779 1.00 29.73 246 VAL A C 1
ATOM 1896 O O . VAL A 1 268 ? 18.373 29.258 37.462 1.00 29.00 246 VAL A O 1
ATOM 1900 N N . LEU A 1 269 ? 16.539 30.512 37.079 1.00 28.23 247 LEU A N 1
ATOM 1901 C CA . LEU A 1 269 ? 17.105 31.119 35.872 1.00 28.98 247 LEU A CA 1
ATOM 1902 C C . LEU A 1 269 ? 18.430 31.821 36.155 1.00 31.33 247 LEU A C 1
ATOM 1903 O O . LEU A 1 269 ? 19.396 31.669 35.401 1.00 31.86 247 LEU A O 1
ATOM 1908 N N . GLU A 1 270 ? 18.471 32.585 37.242 1.00 29.34 248 GLU A N 1
ATOM 1909 C CA . GLU A 1 270 ? 19.660 33.358 37.575 1.00 31.41 248 GLU A CA 1
ATOM 1910 C C . GLU A 1 270 ? 20.830 32.448 37.920 1.00 32.19 248 GLU A C 1
ATOM 1911 O O . GLU A 1 270 ? 21.964 32.738 37.540 1.00 30.91 248 GLU A O 1
ATOM 1917 N N . ALA A 1 271 ? 20.554 31.350 38.625 1.00 25.44 249 ALA A N 1
ATOM 1918 C CA . ALA A 1 271 ? 21.589 30.361 38.912 1.00 28.61 249 ALA A CA 1
ATOM 1919 C C . ALA A 1 271 ? 22.118 29.725 37.626 1.00 29.28 249 ALA A C 1
ATOM 1920 O O . ALA A 1 271 ? 23.332 29.582 37.459 1.00 29.63 249 ALA A O 1
ATOM 1922 N N . LEU A 1 272 ? 21.213 29.347 36.722 1.00 27.61 250 LEU A N 1
ATOM 1923 C CA . LEU A 1 272 ? 21.608 28.729 35.449 1.00 26.49 250 LEU A CA 1
ATOM 1924 C C . LEU A 1 272 ? 22.482 29.679 34.618 1.00 29.21 250 LEU A C 1
ATOM 1925 O O . LEU A 1 272 ? 23.505 29.277 34.065 1.00 30.87 250 LEU A O 1
ATOM 1930 N N . GLU A 1 273 ? 22.063 30.934 34.531 1.00 27.90 251 GLU A N 1
ATOM 1931 C CA . GLU A 1 273 ? 22.821 31.933 33.782 1.00 30.09 251 GLU A CA 1
ATOM 1932 C C . GLU A 1 273 ? 24.198 32.133 34.407 1.00 35.63 251 GLU A C 1
ATOM 1933 O O . GLU A 1 273 ? 25.207 32.124 33.703 1.00 33.82 251 GLU A O 1
ATOM 1939 N N . SER A 1 274 ? 24.233 32.278 35.729 1.00 28.82 252 SER A N 1
ATOM 1940 C CA . SER A 1 274 ? 25.491 32.464 36.464 1.00 33.86 252 SER A CA 1
ATOM 1941 C C . SER A 1 274 ? 26.495 31.332 36.257 1.00 28.49 252 SER A C 1
ATOM 1942 O O . SER A 1 274 ? 27.714 31.566 36.259 1.00 29.17 252 SER A O 1
ATOM 1945 N N . GLU A 1 275 ? 25.985 30.111 36.105 1.00 29.68 253 GLU A N 1
ATOM 1946 C CA . GLU A 1 275 ? 26.842 28.930 35.978 1.00 28.98 253 GLU A CA 1
ATOM 1947 C C . GLU A 1 275 ? 27.221 28.611 34.539 1.00 31.04 253 GLU A C 1
ATOM 1948 O O . GLU A 1 275 ? 27.917 27.630 34.287 1.00 33.36 253 GLU A O 1
ATOM 1954 N N . GLY A 1 276 ? 26.747 29.423 33.603 1.00 29.62 254 GLY A N 1
ATOM 1955 C CA . GLY A 1 276 ? 27.028 29.214 32.191 1.00 31.30 254 GLY A CA 1
ATOM 1956 C C . GLY A 1 276 ? 26.291 28.013 31.611 1.00 31.00 254 GLY A C 1
ATOM 1957 O O . GLY A 1 276 ? 26.745 27.409 30.643 1.00 30.93 254 GLY A O 1
ATOM 1958 N N . LEU A 1 277 ? 25.148 27.681 32.198 1.00 27.56 255 LEU A N 1
ATOM 1959 C CA . LEU A 1 277 ? 24.297 26.591 31.695 1.00 24.61 255 LEU A CA 1
ATOM 1960 C C . LEU A 1 277 ? 23.363 27.197 30.644 1.00 29.01 255 LEU A C 1
ATOM 1961 O O . LEU A 1 277 ? 22.147 27.293 30.846 1.00 27.65 255 LEU A O 1
ATOM 1966 N N . HIS A 1 278 ? 23.964 27.613 29.525 1.00 33.06 256 HIS A N 1
ATOM 1967 C CA . HIS A 1 278 ? 23.321 28.447 28.498 1.00 37.77 256 HIS A CA 1
ATOM 1968 C C . HIS A 1 278 ? 22.078 27.858 27.865 1.00 33.99 256 HIS A C 1
ATOM 1969 O O . HIS A 1 278 ? 21.054 28.528 27.747 1.00 37.26 256 HIS A O 1
ATOM 1976 N N . ARG A 1 279 ? 22.197 26.619 27.406 1.00 35.09 257 ARG A N 1
ATOM 1977 C CA . ARG A 1 279 ? 21.098 25.947 26.735 1.00 35.73 257 ARG A CA 1
ATOM 1978 C C . ARG A 1 279 ? 19.942 25.753 27.692 1.00 34.34 257 ARG A C 1
ATOM 1979 O O . ARG A 1 279 ? 18.786 25.919 27.321 1.00 32.58 257 ARG A O 1
ATOM 1987 N N . THR A 1 280 ? 20.267 25.416 28.934 1.00 27.45 258 THR A N 1
ATOM 1988 C CA . THR A 1 280 ? 19.245 25.164 29.934 1.00 25.62 258 THR A CA 1
ATOM 1989 C C . THR A 1 280 ? 18.516 26.460 30.287 1.00 25.62 258 THR A C 1
ATOM 1990 O O . THR A 1 280 ? 17.287 26.491 30.391 1.00 27.89 258 THR A O 1
ATOM 1994 N N . PHE A 1 281 ? 19.281 27.533 30.441 1.00 26.24 259 PHE A N 1
ATOM 1995 C CA . PHE A 1 281 ? 18.727 28.856 30.677 1.00 29.09 259 PHE A CA 1
ATOM 1996 C C . PHE A 1 281 ? 17.767 29.266 29.561 1.00 32.01 259 PHE A C 1
ATOM 1997 O O . PHE A 1 281 ? 16.637 29.677 29.822 1.00 31.91 259 PHE A O 1
ATOM 2005 N N . ASP A 1 282 ? 18.225 29.147 28.319 1.00 35.05 260 ASP A N 1
ATOM 2006 C CA . ASP A 1 282 ? 17.403 29.515 27.172 1.00 35.84 260 ASP A CA 1
ATOM 2007 C C . ASP A 1 282 ? 16.132 28.663 27.112 1.00 30.52 260 ASP A C 1
ATOM 2008 O O . ASP A 1 282 ? 15.040 29.191 26.889 1.00 36.90 260 ASP A O 1
ATOM 2013 N N . PHE A 1 283 ? 16.284 27.354 27.323 1.00 28.85 261 PHE A N 1
ATOM 2014 C CA . PHE A 1 283 ? 15.156 26.416 27.324 1.00 28.26 261 PHE A CA 1
ATOM 2015 C C . PHE A 1 283 ? 14.113 26.827 28.364 1.00 32.32 261 PHE A C 1
ATOM 2016 O O . PHE A 1 283 ? 12.923 26.975 28.053 1.00 30.46 261 PHE A O 1
ATOM 2024 N N . LEU A 1 284 ? 14.557 27.055 29.593 1.00 32.14 262 LEU A N 1
ATOM 2025 C CA . LEU A 1 284 ? 13.609 27.357 30.659 1.00 30.57 262 LEU A CA 1
ATOM 2026 C C . LEU A 1 284 ? 13.083 28.788 30.579 1.00 37.99 262 LEU A C 1
ATOM 2027 O O . LEU A 1 284 ? 11.975 29.073 31.041 1.00 39.41 262 LEU A O 1
ATOM 2032 N N . ARG A 1 285 ? 13.868 29.684 29.985 1.00 34.90 263 ARG A N 1
ATOM 2033 C CA . ARG A 1 285 ? 13.410 31.048 29.771 1.00 36.24 263 ARG A CA 1
ATOM 2034 C C . ARG A 1 285 ? 12.258 31.072 28.771 1.00 42.16 263 ARG A C 1
ATOM 2035 O O . ARG A 1 285 ? 11.243 31.729 29.001 1.00 44.92 263 ARG A O 1
ATOM 2043 N N . ASN A 1 286 ? 12.412 30.350 27.664 1.00 41.36 264 ASN A N 1
ATOM 2044 C CA . ASN A 1 286 ? 11.358 30.290 26.656 1.00 51.92 264 ASN A CA 1
ATOM 2045 C C . ASN A 1 286 ? 10.162 29.478 27.133 1.00 53.55 264 ASN A C 1
ATOM 2046 O O . ASN A 1 286 ? 9.047 29.648 26.644 1.00 55.34 264 ASN A O 1
ATOM 2051 N N . LEU A 1 287 ? 10.402 28.605 28.104 1.00 46.17 265 LEU A N 1
ATOM 2052 C CA . LEU A 1 287 ? 9.346 27.779 28.670 1.00 48.73 265 LEU A CA 1
ATOM 2053 C C . LEU A 1 287 ? 8.393 28.605 29.539 1.00 54.60 265 LEU A C 1
ATOM 2054 O O . LEU A 1 287 ? 7.196 28.322 29.584 1.00 58.82 265 LEU A O 1
ATOM 2059 N N . LYS A 1 288 ? 8.914 29.622 30.223 1.00 54.85 266 LYS A N 1
ATOM 2060 C CA . LYS A 1 288 ? 8.082 30.419 31.130 1.00 62.11 266 LYS A CA 1
ATOM 2061 C C . LYS A 1 288 ? 6.998 31.200 30.386 1.00 68.55 266 LYS A C 1
ATOM 2062 O O . LYS A 1 288 ? 5.923 31.450 30.934 1.00 74.50 266 LYS A O 1
ATOM 2068 N N . LYS A 1 289 ? 7.282 31.591 29.147 1.00 66.24 267 LYS A N 1
ATOM 2069 C CA . LYS A 1 289 ? 6.267 32.225 28.313 1.00 70.62 267 LYS A CA 1
ATOM 2070 C C . LYS A 1 289 ? 5.087 31.271 28.150 1.00 73.71 267 LYS A C 1
ATOM 2071 O O . LYS A 1 289 ? 3.929 31.662 28.295 1.00 75.96 267 LYS A O 1
ATOM 2073 N N . MET A 1 290 ? 5.399 30.010 27.870 1.00 72.72 268 MET A N 1
ATOM 2074 C CA . MET A 1 290 ? 4.389 28.968 27.743 1.00 73.92 268 MET A CA 1
ATOM 2075 C C . MET A 1 290 ? 3.991 28.420 29.112 1.00 75.40 268 MET A C 1
ATOM 2076 O O . MET A 1 290 ? 3.099 28.953 29.772 1.00 79.93 268 MET A O 1
#

Organism: Thermotoga neapolitana (strain ATCC 49049 / DSM 4359 / NBRC 107923 / NS-E) (NCBI:txid309803)

Sequence (256 aa):
SMKKETIERRIEEELVKPHFNLLTESAMQYSVTAGGKRIRPLLVLTVGEDIGVEEERRLVDVAVAVELFHTASSLVHDDLPPIDNADFRRGKPSCHRAYGEGIALLAGDGLFFLAFSQIAKVREEPKLFFEEFSETAYKLLLGEAMDVEFERQEKEISVEMVEKMYSFKTGALFAFCFSAPFLLKGLDHTFVKKLGEKFGVAFQQIYDDLKDVLGSKVTLVKKMGVQKAKQLADKYYEEVLEALESEGLHRTFDFLRNLKKM

Solvent-accessible surface area: 12651 Å² total; per-residue (Å²): 114,135,67,67,106,56,0,42,168,49,0,50,83,41,6,143,44,144,139,147,98,121,22,19,38,0,25,60,55,18,0,86,18,26,17,135,5,23,28,0,22,0,0,1,8,0,0,68,28,26,44,11,82,92,96,59,0,8,10,0,0,0,0,0,6,0,14,35,9,0,32,42,6,38,17,4,13,47,109,61,72,90,26,68,126,86,128,70,107,58,2,6,12,154,47,61,34,87,46,48,0,84,95,0,0,44,18,0,38,134,49,0,53,60,3,2,58,122,4,86,50,114,148,0,88,110,21,2,40,88,9,12,137,84,16,100,59,0,22,32,48,11,50,120,27,64,98,65,70,98,107,14,42,51,123,81,0,50,106,0,0,12,26,56,13,0,11,7,0,4,2,0,0,0,0,0,16,24,11,90,67,80,115,40,97,119,2,67,149,16,0,71,64,0,0,2,0,50,20,0,52,62,14,18,137,84,79,133,62,148,81,2,27,0,13,105,63,48,32,77,136,134,0,101,108,23,0,40,106,21,2,87,72,0,15,97,16,0,103,99,72,31,8,124,110,0,28,58,42,0,120,90,27,96,96,201

Radius of gyration: 17.86 Å; Cα contacts (8 Å, |Δi|>4): 373; chains: 1; bounding box: 44×47×41 Å

CATH classification: 1.10.600.10

Secondary structure (DSSP, 8-state):
-HHHHHHHHHHHHHHS-SS--HHHHHHHHHHHT----HHHHHHHHHHHHTT--HHHHHHHHHHHHHHHHHHHHHHTSTTTT--SEETTEE-HHHHH-HHHHHHHHHHHHHHHHHHHHTT--HHHHHHHHHHHHHHHHHHHHHHHHTT-TTTS-HHHHHHHHIIIIIHHHHHHHHHHHHHHT---HHHHHHHHHHHHHHHHHHHHHHHH-----HHHHHHHHHHHHHHHHHHHHHHHHHHHTT-HHHHHHHHHHHH-

Foldseek 3Di:
DVQVVLLLVVLLVLLPDDPPDVLSVLLNVLVVLDDPLLLLVLLQLLLVQVPFDPPLSSLLSNLLVLLVSLVQLVCCDCVHVVPQDDNRHGRSCNVPNRVSSNVSSVVSNVSSLVSQVVSPQVVLSVLVVVLSVLLVVLSVLLRVCPPPQVVDALVSQLSSQLSNFQSSQLSSQQVSCSSVVHDSPVSSVLSSLQSSLVVLVVVVVVVVVVRHHNCNNVNNVRSNVSSVVSLVVSLVVCVVVSSVSSNVSSVVVVVD

InterPro domains:
  IPR000092 Polyprenyl synthetase-like [PF00348] (23-242)
  IPR000092 Polyprenyl synthetase-like [cd00685] (25-272)
  IPR008949 Isoprenoid synthase domain superfamily [G3DSA:1.10.600.10] (1-272)
  IPR008949 Isoprenoid synthase domain superfamily [SSF48576] (16-255)
  IPR033749 Polyprenyl synthetase, conserved site [PS00444] (193-205)
  IPR033749 Polyprenyl synthetase, conserved site [PS00723] (71-87)

Nearest PDB structures (foldseek):
  4wk5-assembly1_A-2  TM=1.004E+00  e=4.688E-33  Thermotoga neapolitana DSM 4359
  2ftz-assembly1_A-2  TM=9.890E-01  e=1.515E-25  Thermotoga maritima MSB8
  7mxz-assembly1_AAA  TM=8.956E-01  e=4.479E-13  Synechocystis sp. PCC 6803 substr. Kazusa
  7my0-assembly1_B  TM=8.813E-01  e=1.139E-12  Synechocystis sp. PCC 6803 substr. Kazusa
  7my7-assembly2_CCC  TM=9.241E-01  e=1.024E-09  Synechococcus elongatus PCC 7942 = FACHB-805

B-factor: mean 33.04, std 15.7, range [12.73, 101.71]